Protein AF-G5EF57-F1 (afdb_monomer)

Foldseek 3Di:
DDPDPPPLQPPCLVVLVVDDPVCSVLSVLLSVLLVVLVVVLVVLVVLLVVLPDPLCPHPLSVQLVVLCVVLVVDDPCVVVSNLSSVLSVLLNVLSVQLSVLSVPFVNVLSVCCCVPLSVLLSVLSVQLVVLVVQLVVQVPDPDHPVVSNVVSVVSNVVSVVVNNVSSVVSSVVSVVSVVRNVVSNVVSVVSSVVSNVVSD

Organism: Caenorhabditis elegans (NCBI:txid6239)

Solvent-accessible surface area (backbone atoms only — not comparable to full-atom values): 10513 Å² total; per-residue (Å²): 133,82,83,72,72,93,68,64,76,57,51,54,67,81,49,43,88,75,53,58,77,92,50,36,66,52,51,51,55,37,41,54,49,53,54,51,50,51,53,48,44,53,50,52,50,52,49,41,56,67,65,63,40,57,54,87,67,27,70,37,30,38,47,16,54,50,24,41,52,50,20,75,73,35,88,90,50,19,68,62,25,39,51,51,13,54,47,23,44,54,48,38,50,32,51,51,52,37,36,48,47,42,54,65,52,46,46,44,50,43,49,49,42,50,71,48,51,52,47,50,46,38,53,41,49,52,51,36,53,52,31,52,52,50,28,53,58,41,62,68,39,98,75,52,54,61,71,60,32,53,54,30,46,53,49,32,56,52,38,47,54,54,35,51,54,45,37,53,50,45,44,52,53,47,54,54,48,54,54,51,42,52,51,54,52,48,56,37,51,51,52,34,50,53,54,58,62,72,66,117

Structure (mmCIF, N/CA/C/O backbone):
data_AF-G5EF57-F1
#
_entry.id   AF-G5EF57-F1
#
loop_
_atom_site.group_PDB
_atom_site.id
_atom_site.type_symbol
_atom_site.label_atom_id
_atom_site.label_alt_id
_atom_site.label_comp_id
_atom_site.label_asym_id
_atom_site.label_entity_id
_atom_site.label_seq_id
_atom_site.pdbx_PDB_ins_code
_atom_site.Cartn_x
_atom_site.Cartn_y
_atom_site.Cartn_z
_atom_site.occupancy
_atom_site.B_iso_or_equiv
_atom_site.auth_seq_id
_atom_site.auth_comp_id
_atom_site.auth_asym_id
_atom_site.auth_atom_id
_atom_site.pdbx_PDB_model_num
ATOM 1 N N . MET A 1 1 ? -21.205 -8.233 -15.144 1.00 35.84 1 MET A N 1
ATOM 2 C CA . MET A 1 1 ? -20.378 -7.370 -14.273 1.00 35.84 1 MET A CA 1
ATOM 3 C C . MET A 1 1 ? -21.317 -6.519 -13.433 1.00 35.84 1 MET A C 1
ATOM 5 O O . MET A 1 1 ? -21.979 -5.644 -13.978 1.00 35.84 1 MET A O 1
ATOM 9 N N . GLY A 1 2 ? -21.491 -6.860 -12.153 1.00 33.91 2 GLY A N 1
ATOM 10 C CA . GLY A 1 2 ? -22.372 -6.109 -11.258 1.00 33.91 2 GLY A CA 1
ATOM 11 C C . GLY A 1 2 ? -21.814 -4.707 -11.032 1.00 33.91 2 GLY A C 1
ATOM 12 O O . GLY A 1 2 ? -20.642 -4.565 -10.697 1.00 33.91 2 GLY A O 1
ATOM 13 N N . LYS A 1 3 ? -22.638 -3.678 -11.251 1.00 33.31 3 LYS A N 1
ATOM 14 C CA . LYS A 1 3 ? -22.309 -2.292 -10.907 1.00 33.31 3 LYS A CA 1
ATOM 15 C C . LYS A 1 3 ? -22.179 -2.204 -9.384 1.00 33.31 3 LYS A C 1
ATOM 17 O O . LYS A 1 3 ? -23.187 -2.103 -8.690 1.00 33.31 3 LYS A O 1
ATOM 22 N N . SER A 1 4 ? -20.960 -2.272 -8.860 1.00 37.59 4 SER A N 1
ATOM 23 C CA . SER A 1 4 ? -20.666 -1.852 -7.493 1.00 37.59 4 SER A CA 1
ATOM 24 C C . SER A 1 4 ? -21.081 -0.385 -7.366 1.00 37.59 4 SER A C 1
ATOM 26 O O . SER A 1 4 ? -20.606 0.469 -8.116 1.00 37.59 4 SER A O 1
ATOM 28 N N . LYS A 1 5 ? -22.028 -0.094 -6.464 1.00 35.50 5 LYS A N 1
ATOM 29 C CA . LYS A 1 5 ? -22.398 1.282 -6.120 1.00 35.50 5 LYS A CA 1
ATOM 30 C C . LYS A 1 5 ? -21.142 1.958 -5.576 1.00 35.50 5 LYS A C 1
ATOM 32 O O . LYS A 1 5 ? -20.665 1.606 -4.501 1.00 35.50 5 LYS A O 1
ATOM 37 N N . SER A 1 6 ? -20.595 2.894 -6.341 1.00 40.53 6 SER A N 1
ATOM 38 C CA . SER A 1 6 ? -19.327 3.586 -6.100 1.00 40.53 6 SER A CA 1
ATOM 39 C C . SER A 1 6 ? -19.383 4.582 -4.927 1.00 40.53 6 SER A C 1
ATOM 41 O O . SER A 1 6 ? -18.925 5.711 -5.062 1.00 40.53 6 SER A O 1
ATOM 43 N N . GLY A 1 7 ? -19.987 4.207 -3.795 1.00 43.44 7 GLY A N 1
ATOM 44 C CA . GLY A 1 7 ? -20.160 5.112 -2.656 1.00 43.44 7 GLY A CA 1
ATOM 45 C C . GLY A 1 7 ? -20.448 4.473 -1.295 1.00 43.44 7 GLY A C 1
ATOM 46 O O . GLY A 1 7 ? -20.739 5.217 -0.366 1.00 43.44 7 GLY A O 1
ATOM 47 N N . GLU A 1 8 ? -20.408 3.141 -1.153 1.00 50.59 8 GLU A N 1
ATOM 48 C CA . GLU A 1 8 ? -20.508 2.500 0.176 1.00 50.59 8 GLU A CA 1
ATOM 49 C C . GLU A 1 8 ? -19.140 2.216 0.815 1.00 50.59 8 GLU A C 1
ATOM 51 O O . GLU A 1 8 ? -19.007 2.374 2.027 1.00 50.59 8 GLU A O 1
ATOM 56 N N . GLY A 1 9 ? -18.122 1.859 0.024 1.00 63.31 9 GLY A N 1
ATOM 57 C CA . GLY A 1 9 ? -16.751 1.716 0.528 1.00 63.31 9 GLY A CA 1
ATOM 58 C C . GLY A 1 9 ? -16.214 3.082 0.930 1.00 63.31 9 GLY A C 1
ATOM 59 O O . GLY A 1 9 ? -16.335 4.006 0.131 1.00 63.31 9 GLY A O 1
ATOM 60 N N . ASN A 1 10 ? -15.670 3.196 2.142 1.00 82.62 10 ASN A N 1
ATOM 61 C CA . ASN A 1 10 ? -15.175 4.401 2.812 1.00 82.62 10 ASN A CA 1
ATOM 62 C C . ASN A 1 10 ? -16.168 5.301 3.568 1.00 82.62 10 ASN A C 1
ATOM 64 O O . ASN A 1 10 ? -15.746 6.314 4.127 1.00 82.62 10 ASN A O 1
ATOM 68 N N . LYS A 1 11 ? -17.465 4.962 3.663 1.00 87.94 11 LYS A N 1
ATOM 69 C CA . LYS A 1 11 ? -18.428 5.826 4.382 1.00 87.94 11 LYS A CA 1
ATOM 70 C C . LYS A 1 11 ? -18.021 6.085 5.842 1.00 87.94 11 LYS A C 1
ATOM 72 O O . LYS A 1 11 ? -18.201 7.193 6.342 1.00 87.94 11 LYS A O 1
ATOM 77 N N . TRP A 1 12 ? -17.431 5.084 6.493 1.00 91.12 12 TRP A N 1
ATOM 78 C CA . TRP A 1 12 ? -16.952 5.180 7.872 1.00 91.12 12 TRP A CA 1
ATOM 79 C C . TRP A 1 12 ? -15.889 6.273 8.069 1.00 91.12 12 TRP A C 1
ATOM 81 O O . TRP A 1 12 ? -15.832 6.836 9.154 1.00 91.12 12 TRP A O 1
ATOM 91 N N . LEU A 1 13 ? -15.124 6.645 7.031 1.00 90.25 13 LEU A N 1
ATOM 92 C CA . LEU A 1 13 ? -14.149 7.740 7.109 1.00 90.25 13 LEU A CA 1
ATOM 93 C C . LEU A 1 13 ? -14.815 9.078 7.428 1.00 90.25 13 LEU A C 1
ATOM 95 O O . LEU A 1 13 ? -14.276 9.876 8.191 1.00 90.25 13 LEU A O 1
ATOM 99 N N . LYS A 1 14 ? -15.988 9.336 6.839 1.00 88.56 14 LYS A N 1
ATOM 100 C CA . LYS A 1 14 ? -16.752 10.577 7.058 1.00 88.56 14 LYS A CA 1
ATOM 101 C C . LYS A 1 14 ? -17.457 10.581 8.403 1.00 88.56 14 LYS A C 1
ATOM 103 O O . LYS A 1 14 ? -17.633 11.631 9.008 1.00 88.56 14 LYS A O 1
ATOM 108 N N . ASP A 1 15 ? -17.823 9.391 8.851 1.00 87.69 15 ASP A N 1
ATOM 109 C CA . ASP A 1 15 ? -18.604 9.170 10.053 1.00 87.69 15 ASP A CA 1
ATOM 110 C C . ASP A 1 15 ? -17.713 8.838 11.266 1.00 87.69 15 ASP A C 1
ATOM 112 O O . ASP A 1 15 ? -18.217 8.419 12.305 1.00 87.69 15 ASP A O 1
ATOM 116 N N . ARG A 1 16 ? -16.387 8.990 11.141 1.00 84.06 16 ARG A N 1
ATOM 117 C CA . ARG A 1 16 ? -15.424 8.488 12.130 1.00 84.06 16 ARG A CA 1
ATOM 118 C C . ARG A 1 16 ? -15.609 9.080 13.524 1.00 84.06 16 ARG A C 1
ATOM 120 O O . ARG A 1 16 ? -15.472 8.363 14.502 1.00 84.06 16 ARG A O 1
ATOM 127 N N . GLY A 1 17 ? -16.027 10.344 13.610 1.00 83.62 17 GLY A N 1
ATOM 128 C CA . GLY A 1 17 ? -16.327 11.010 14.881 1.00 83.62 17 GLY A CA 1
ATOM 129 C C . GLY A 1 17 ? -17.548 10.454 15.627 1.00 83.62 17 GLY A C 1
ATOM 130 O O . GLY A 1 17 ? -17.822 10.902 16.734 1.00 83.62 17 GLY A O 1
ATOM 131 N N . GLU A 1 18 ? -18.295 9.512 15.041 1.00 88.12 18 GLU A N 1
ATOM 132 C CA . GLU A 1 18 ? -19.391 8.802 15.713 1.00 88.12 18 GLU A CA 1
ATOM 133 C C . GLU A 1 18 ? -18.926 7.528 16.445 1.00 88.12 18 GLU A C 1
ATOM 135 O O . GLU A 1 18 ? -19.719 6.935 17.178 1.00 88.12 18 GLU A O 1
ATOM 140 N N . PHE A 1 19 ? -17.680 7.080 16.246 1.00 90.44 19 PHE A N 1
ATOM 141 C CA . PHE A 1 19 ? -17.147 5.918 16.958 1.00 90.44 19 PHE A CA 1
ATOM 142 C C . PHE A 1 19 ? -16.728 6.268 18.396 1.00 90.44 19 PHE A C 1
ATOM 144 O O . PHE A 1 19 ? -16.549 7.429 18.757 1.00 90.44 19 PHE A O 1
ATOM 151 N N . GLU A 1 20 ? -16.596 5.241 19.236 1.00 85.75 20 GLU A N 1
ATOM 152 C CA . GLU A 1 20 ? -16.182 5.396 20.635 1.00 85.75 20 GLU A CA 1
ATOM 153 C C . GLU A 1 20 ? -14.708 5.805 20.741 1.00 85.75 20 GLU A C 1
ATOM 155 O O . GLU A 1 20 ? -13.883 5.356 19.947 1.00 85.75 20 GLU A O 1
ATOM 160 N N . GLU A 1 21 ? -14.365 6.608 21.755 1.00 87.88 21 GLU A N 1
ATOM 161 C CA . GLU A 1 21 ? -13.019 7.175 21.958 1.00 87.88 21 GLU A CA 1
ATOM 162 C C . GLU A 1 21 ? -11.896 6.129 21.884 1.00 87.88 21 GLU A C 1
ATOM 164 O O . GLU A 1 21 ? -10.836 6.391 21.323 1.00 87.88 21 GLU A O 1
ATOM 169 N N . GLU A 1 22 ? -12.162 4.913 22.363 1.00 88.69 22 GLU A N 1
ATOM 170 C CA . GLU A 1 22 ? -11.201 3.811 22.394 1.00 88.69 22 GLU A CA 1
ATOM 171 C C . GLU A 1 22 ? -10.702 3.366 21.005 1.00 88.69 22 GLU A C 1
ATOM 173 O O . GLU A 1 22 ? -9.585 2.863 20.887 1.00 88.69 22 GLU A O 1
ATOM 178 N N . ILE A 1 23 ? -11.503 3.542 19.947 1.00 93.56 23 ILE A N 1
ATOM 179 C CA . ILE A 1 23 ? -11.128 3.155 18.576 1.00 93.56 23 ILE A CA 1
ATOM 180 C C . ILE A 1 23 ? -10.780 4.358 17.690 1.00 93.56 23 ILE A C 1
ATOM 182 O O . ILE A 1 23 ? -10.198 4.173 16.620 1.00 93.56 23 ILE A O 1
ATOM 186 N N . LEU A 1 24 ? -11.098 5.587 18.124 1.00 92.12 24 LEU A N 1
ATOM 187 C CA . LEU A 1 24 ? -10.944 6.797 17.308 1.00 92.12 24 LEU A CA 1
ATOM 188 C C . LEU A 1 24 ? -9.514 6.984 16.804 1.00 92.12 24 LEU A C 1
ATOM 190 O O . LEU A 1 24 ? -9.329 7.163 15.606 1.00 92.12 24 LEU A O 1
ATOM 194 N N . THR A 1 25 ? -8.508 6.851 17.670 1.00 91.62 25 THR A N 1
ATOM 195 C CA . THR A 1 25 ? -7.103 7.027 17.270 1.00 91.62 25 THR A CA 1
ATOM 196 C C . THR A 1 25 ? -6.688 6.036 16.178 1.00 91.62 25 THR A C 1
ATOM 198 O O . THR A 1 25 ? -6.085 6.427 15.183 1.00 91.62 25 THR A O 1
ATOM 201 N N . MET A 1 26 ? -7.062 4.757 16.310 1.00 94.62 26 MET A N 1
ATOM 202 C CA . MET A 1 26 ? -6.740 3.738 15.299 1.00 94.62 26 MET A CA 1
ATOM 203 C C . MET A 1 26 ? -7.481 3.991 13.983 1.00 94.62 26 MET A C 1
ATOM 205 O O . MET A 1 26 ? -6.934 3.742 12.908 1.00 94.62 26 MET A O 1
ATOM 209 N N . ALA A 1 27 ? -8.726 4.467 14.074 1.00 95.00 27 ALA A N 1
ATOM 210 C CA . ALA A 1 27 ? -9.557 4.807 12.928 1.00 95.00 27 ALA A CA 1
ATOM 211 C C . ALA A 1 27 ? -9.046 6.061 12.199 1.00 95.00 27 ALA A C 1
ATOM 213 O O . ALA A 1 27 ? -9.117 6.109 10.972 1.00 95.00 27 ALA A O 1
ATOM 214 N N . ASP A 1 28 ? -8.507 7.044 12.922 1.00 93.44 28 ASP A N 1
ATOM 215 C CA . ASP A 1 28 ? -7.881 8.235 12.346 1.00 93.44 28 ASP A CA 1
ATOM 216 C C . ASP A 1 28 ? -6.590 7.874 11.595 1.00 93.44 28 ASP A C 1
ATOM 218 O O . ASP A 1 28 ? -6.444 8.249 10.428 1.00 93.44 28 ASP A O 1
ATOM 222 N N . ASP A 1 29 ? -5.708 7.066 12.197 1.00 94.69 29 ASP A N 1
ATOM 223 C CA . ASP A 1 29 ? -4.499 6.552 11.532 1.00 94.69 29 ASP A CA 1
ATOM 224 C C . ASP A 1 29 ? -4.850 5.751 10.266 1.00 94.69 29 ASP A C 1
ATOM 226 O O . ASP A 1 29 ? -4.285 5.970 9.186 1.00 94.69 29 ASP A O 1
ATOM 230 N N . ALA A 1 30 ? -5.847 4.868 10.369 1.00 95.75 30 ALA A N 1
ATOM 231 C CA . ALA A 1 30 ? -6.344 4.105 9.232 1.00 95.75 30 ALA A CA 1
ATOM 232 C C . ALA A 1 30 ? -6.943 5.020 8.160 1.00 95.75 30 ALA A C 1
ATOM 234 O O . ALA A 1 30 ? -6.765 4.770 6.969 1.00 95.75 30 ALA A O 1
ATOM 235 N N . GLY A 1 31 ? -7.616 6.101 8.556 1.00 94.44 31 GLY A N 1
ATOM 236 C CA . GLY A 1 31 ? -8.157 7.088 7.632 1.00 94.44 31 GLY A CA 1
ATOM 237 C C . GLY A 1 31 ? -7.072 7.752 6.791 1.00 94.44 31 GLY A C 1
ATOM 238 O O . GLY A 1 31 ? -7.203 7.815 5.567 1.00 94.44 31 GLY A O 1
ATOM 239 N N . ILE A 1 32 ? -5.959 8.142 7.419 1.00 93.38 32 ILE A N 1
ATOM 240 C CA . ILE A 1 32 ? -4.794 8.705 6.724 1.00 93.38 32 ILE A CA 1
ATOM 241 C C . ILE A 1 32 ? -4.250 7.702 5.699 1.00 93.38 32 ILE A C 1
ATOM 243 O O . ILE A 1 32 ? -4.047 8.058 4.536 1.00 93.38 32 ILE A O 1
ATOM 247 N N . LEU A 1 33 ? -4.029 6.447 6.095 1.00 95.31 33 LEU A N 1
ATOM 248 C CA . LEU A 1 33 ? -3.508 5.411 5.194 1.00 95.31 33 LEU A CA 1
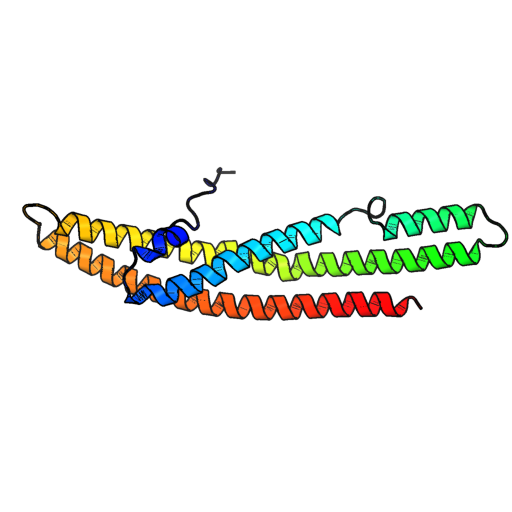ATOM 249 C C . LEU A 1 33 ? -4.476 5.099 4.044 1.00 95.31 33 LEU A C 1
ATOM 251 O O . LEU A 1 33 ? -4.053 4.938 2.894 1.00 95.31 33 LEU A O 1
ATOM 255 N N .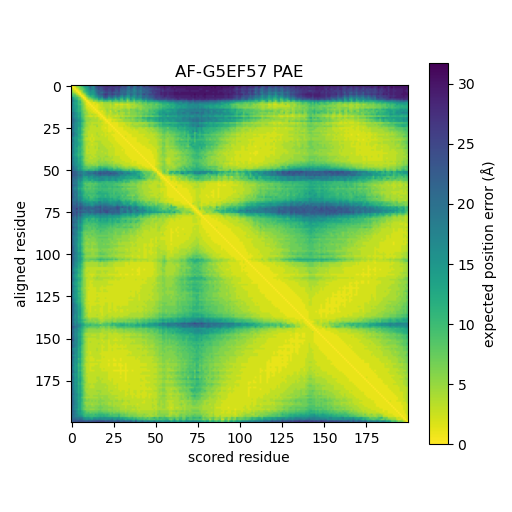 TYR A 1 34 ? -5.776 5.043 4.329 1.00 95.06 34 TYR A N 1
ATOM 256 C CA . TYR A 1 34 ? -6.815 4.769 3.343 1.00 95.06 34 TYR A CA 1
ATOM 257 C C . TYR A 1 34 ? -6.861 5.869 2.276 1.00 95.06 34 TYR A C 1
ATOM 259 O O . TYR A 1 34 ? -6.774 5.575 1.085 1.00 95.06 34 TYR A O 1
ATOM 267 N N . GLU A 1 35 ? -6.956 7.138 2.677 1.00 92.50 35 GLU A N 1
ATOM 268 C CA . GLU A 1 35 ? -7.032 8.264 1.737 1.00 92.50 35 GLU A CA 1
ATOM 269 C C . GLU A 1 35 ? -5.748 8.384 0.901 1.00 92.50 35 GLU A C 1
ATOM 271 O O . GLU A 1 35 ? -5.810 8.412 -0.332 1.00 92.50 35 GLU A O 1
ATOM 276 N N . ASN A 1 36 ? -4.576 8.336 1.546 1.00 92.12 36 ASN A N 1
ATOM 277 C CA . ASN A 1 36 ? -3.294 8.481 0.851 1.00 92.12 36 ASN A CA 1
ATOM 278 C C . ASN A 1 36 ? -2.997 7.321 -0.109 1.00 92.12 36 ASN A C 1
ATOM 280 O O . ASN A 1 36 ? -2.480 7.551 -1.203 1.00 92.12 36 ASN A O 1
ATOM 284 N N . SER A 1 37 ? -3.328 6.076 0.251 1.00 93.88 37 SER A N 1
ATOM 285 C CA . SER A 1 37 ? -3.111 4.928 -0.645 1.00 93.88 37 SER A CA 1
ATOM 286 C C . SER A 1 37 ? -3.999 4.991 -1.895 1.00 93.88 37 SER A C 1
ATOM 288 O O . SER A 1 37 ? -3.544 4.648 -2.991 1.00 93.88 37 SER A O 1
ATOM 290 N N . LEU A 1 38 ? -5.234 5.492 -1.780 1.00 92.44 38 LEU A N 1
ATOM 291 C CA . LEU A 1 38 ? -6.124 5.684 -2.928 1.00 92.44 38 LEU A CA 1
ATOM 292 C C . LEU A 1 38 ? -5.690 6.839 -3.833 1.00 92.44 38 LEU A C 1
ATOM 294 O O . LEU A 1 38 ? -5.714 6.696 -5.063 1.00 92.44 38 LEU A O 1
ATOM 298 N N . ASP A 1 39 ? -5.263 7.955 -3.250 1.00 92.88 39 ASP A N 1
ATOM 299 C CA . ASP A 1 39 ? -4.733 9.086 -4.011 1.00 92.88 39 ASP A CA 1
ATOM 300 C C . ASP A 1 39 ? -3.427 8.718 -4.719 1.00 92.88 39 ASP A C 1
ATOM 302 O O . ASP A 1 39 ? -3.237 9.054 -5.896 1.00 92.88 39 ASP A O 1
ATOM 306 N N . LEU A 1 40 ? -2.564 7.938 -4.062 1.00 94.00 40 LEU A N 1
ATOM 307 C CA . LEU A 1 40 ? -1.352 7.397 -4.667 1.00 94.00 40 LEU A CA 1
ATOM 308 C C . LEU A 1 40 ? -1.681 6.438 -5.817 1.00 94.00 40 LEU A C 1
ATOM 310 O O . LEU A 1 40 ? -1.118 6.573 -6.902 1.00 94.00 40 LEU A O 1
ATOM 314 N N . LEU A 1 41 ? -2.648 5.530 -5.643 1.00 94.81 41 LEU A N 1
ATOM 315 C CA . LEU A 1 41 ? -3.123 4.641 -6.709 1.00 94.81 41 LEU A CA 1
ATOM 316 C C . LEU A 1 41 ? -3.620 5.424 -7.930 1.00 94.81 41 LEU A C 1
ATOM 318 O O . LEU A 1 41 ? -3.271 5.093 -9.066 1.00 94.81 41 LEU A O 1
ATOM 322 N N . LYS A 1 42 ? -4.427 6.468 -7.717 1.00 94.31 42 LYS A N 1
ATOM 323 C CA . LYS A 1 42 ? -4.922 7.333 -8.796 1.00 94.31 42 LYS A CA 1
ATOM 324 C C . LYS A 1 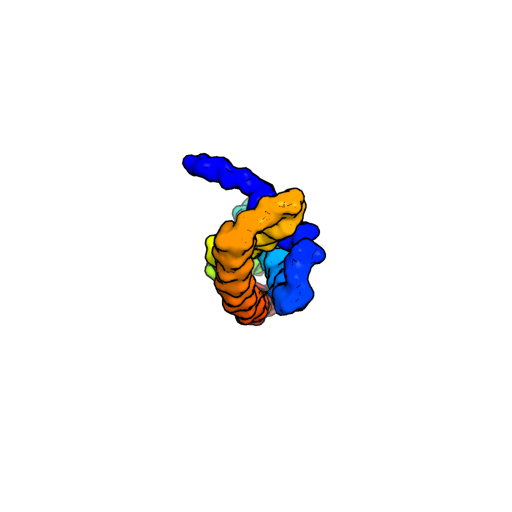42 ? -3.772 8.056 -9.499 1.00 94.31 42 LYS A C 1
ATOM 326 O O . LYS A 1 42 ? -3.727 8.079 -10.730 1.00 94.31 42 LYS A O 1
ATOM 331 N N . SER A 1 43 ? -2.834 8.600 -8.729 1.00 93.25 43 SER A N 1
ATOM 332 C CA . SER A 1 43 ? -1.667 9.320 -9.247 1.00 93.25 43 SER A CA 1
ATOM 333 C C . SER A 1 43 ? -0.762 8.411 -10.080 1.00 93.25 43 SER A C 1
ATOM 335 O O . SER A 1 43 ? -0.412 8.765 -11.204 1.00 93.25 43 SER A O 1
ATOM 337 N N . MET A 1 44 ? -0.462 7.205 -9.592 1.00 92.62 44 MET A N 1
ATOM 338 C CA . MET A 1 44 ? 0.363 6.225 -10.305 1.00 92.62 44 MET A CA 1
ATOM 339 C C . MET A 1 44 ? -0.312 5.714 -11.584 1.00 92.62 44 MET A C 1
ATOM 341 O O . MET A 1 44 ? 0.355 5.566 -12.606 1.00 92.62 44 MET A O 1
ATOM 345 N N . LYS A 1 45 ? -1.640 5.518 -11.581 1.00 92.12 45 LYS A N 1
ATOM 346 C CA . L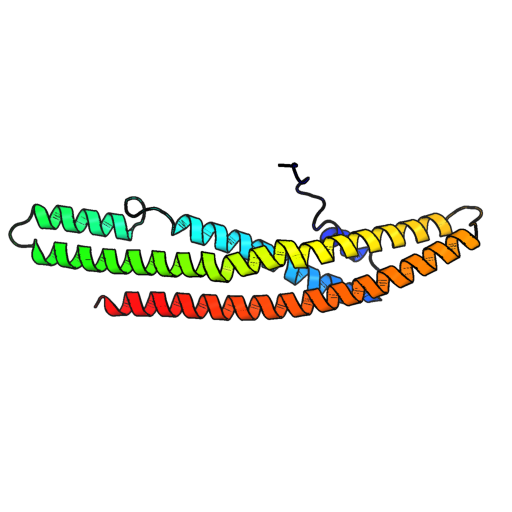YS A 1 45 ? -2.392 5.161 -12.799 1.00 92.12 45 LYS A CA 1
ATOM 347 C C . LYS A 1 45 ? -2.311 6.252 -13.862 1.00 92.12 45 LYS A C 1
ATOM 349 O O . LYS A 1 45 ? -2.080 5.948 -15.029 1.00 92.12 45 LYS A O 1
ATOM 354 N N . ASN A 1 46 ? -2.484 7.511 -13.459 1.00 90.31 46 ASN A N 1
ATOM 355 C CA . ASN A 1 46 ? -2.378 8.647 -14.371 1.00 90.31 46 ASN A CA 1
ATOM 356 C C . ASN A 1 46 ? -0.956 8.777 -14.930 1.00 90.31 46 ASN A C 1
ATOM 358 O O . ASN A 1 46 ? -0.790 8.959 -16.133 1.00 90.31 46 ASN A O 1
ATOM 362 N N . PHE A 1 47 ? 0.063 8.629 -14.076 1.00 87.81 47 PHE A N 1
ATOM 363 C CA . PHE A 1 47 ? 1.462 8.653 -14.496 1.00 87.81 47 PHE A CA 1
ATOM 364 C C . PHE A 1 47 ? 1.761 7.562 -15.533 1.00 87.81 47 PHE A C 1
ATOM 366 O O . PHE A 1 47 ? 2.193 7.870 -16.643 1.00 87.81 47 PHE A O 1
ATOM 373 N N . ALA A 1 48 ? 1.457 6.300 -15.217 1.00 88.00 48 ALA A N 1
ATOM 374 C CA . ALA A 1 48 ? 1.704 5.175 -16.117 1.00 88.00 48 ALA A CA 1
ATOM 375 C C . ALA A 1 48 ? 0.923 5.294 -17.441 1.00 88.00 48 ALA A C 1
ATOM 377 O O . ALA A 1 48 ? 1.426 4.901 -18.497 1.00 88.00 48 ALA A O 1
ATOM 378 N N . GLY A 1 49 ? -0.286 5.867 -17.401 1.00 86.56 49 GLY A N 1
ATOM 379 C CA . GLY A 1 49 ? -1.086 6.167 -18.588 1.00 86.56 49 GLY A CA 1
ATOM 380 C C . GLY A 1 49 ? -0.452 7.227 -19.492 1.00 86.56 49 GLY A C 1
ATOM 381 O O . GLY A 1 49 ? -0.420 7.040 -20.705 1.00 86.56 49 GLY A O 1
ATOM 382 N N . ASN A 1 50 ? 0.103 8.292 -18.907 1.00 81.69 50 ASN A N 1
ATOM 383 C CA . ASN A 1 50 ? 0.748 9.379 -19.650 1.00 81.69 50 ASN A CA 1
ATOM 384 C C . ASN A 1 50 ? 2.095 8.966 -20.262 1.00 81.69 50 ASN A C 1
ATOM 386 O O . ASN A 1 50 ? 2.415 9.394 -21.366 1.00 81.69 50 ASN A O 1
ATOM 390 N N . VAL A 1 51 ? 2.874 8.117 -19.580 1.00 81.06 51 VAL A N 1
ATOM 391 C CA . VAL A 1 51 ? 4.106 7.544 -20.157 1.00 81.06 51 VAL A CA 1
ATOM 392 C C . VAL A 1 51 ? 3.772 6.512 -21.239 1.00 81.06 51 VAL A C 1
ATOM 394 O O . VAL A 1 51 ? 4.487 6.378 -22.223 1.00 81.06 51 VAL A O 1
ATOM 397 N N . GLY A 1 52 ? 2.651 5.797 -21.093 1.00 66.69 52 GLY A N 1
ATOM 398 C CA . GLY A 1 52 ? 2.243 4.682 -21.950 1.00 66.69 52 GLY A CA 1
ATOM 399 C C . GLY A 1 52 ? 1.752 5.026 -23.348 1.00 66.69 52 GLY A C 1
ATOM 400 O O . GLY A 1 52 ? 1.145 4.178 -24.006 1.00 66.69 52 GLY A O 1
ATOM 401 N N . GLU A 1 53 ? 2.008 6.238 -23.808 1.00 71.06 53 GLU A N 1
ATOM 402 C CA . GLU A 1 53 ? 1.818 6.598 -25.195 1.00 71.06 53 GLU A CA 1
ATOM 403 C C . GLU A 1 53 ? 2.771 5.775 -26.075 1.00 71.06 53 GLU A C 1
ATOM 405 O O . GLU A 1 53 ? 3.980 5.774 -25.868 1.00 71.06 53 GLU A O 1
ATOM 410 N N . GLY A 1 54 ? 2.235 5.049 -27.065 1.00 74.88 54 GLY A N 1
ATOM 411 C CA . GLY A 1 54 ? 3.076 4.312 -28.017 1.00 74.88 54 GLY A CA 1
ATOM 412 C C . GLY A 1 54 ? 4.099 5.232 -28.696 1.00 74.88 54 GLY A C 1
ATOM 413 O O . GLY A 1 54 ? 3.900 6.446 -28.738 1.00 74.88 54 GLY A O 1
ATOM 414 N N . GLU A 1 55 ? 5.159 4.665 -29.275 1.00 78.56 55 GLU A N 1
ATOM 415 C CA . GLU A 1 55 ? 6.327 5.396 -29.813 1.00 78.56 55 GLU A CA 1
ATOM 416 C C . GLU A 1 55 ? 5.961 6.663 -30.615 1.00 78.56 55 GLU A C 1
ATOM 418 O O . GLU A 1 55 ? 6.538 7.730 -30.426 1.00 78.56 55 GLU A O 1
ATOM 423 N N . LYS A 1 56 ? 4.924 6.589 -31.459 1.00 80.19 56 LYS A N 1
ATOM 424 C CA . LYS A 1 56 ? 4.448 7.707 -32.298 1.00 80.19 56 LYS A CA 1
ATOM 425 C C . LYS A 1 56 ? 3.871 8.899 -31.530 1.00 80.19 56 LYS A C 1
ATOM 427 O O . LYS A 1 56 ? 3.665 9.961 -32.114 1.00 80.19 56 LYS A O 1
ATOM 432 N N . LYS A 1 57 ? 3.519 8.719 -30.263 1.00 85.62 57 LYS A N 1
ATOM 433 C CA . LYS A 1 57 ? 2.895 9.725 -29.402 1.00 85.62 57 LYS A CA 1
ATOM 434 C C . LYS A 1 57 ? 3.871 10.230 -28.335 1.00 85.62 57 LYS A C 1
ATOM 436 O O . LYS A 1 57 ? 3.920 11.447 -28.135 1.00 85.62 57 LYS A O 1
ATOM 441 N N . HIS A 1 58 ? 4.719 9.344 -27.805 1.00 88.38 58 HIS A N 1
ATOM 442 C CA . HIS A 1 58 ? 5.741 9.682 -26.817 1.00 88.38 58 HIS A CA 1
ATOM 443 C C . HIS A 1 58 ? 6.74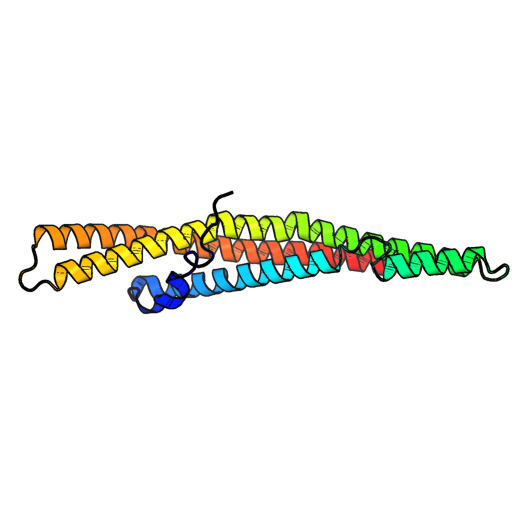7 10.724 -27.348 1.00 88.38 58 HIS A C 1
ATOM 445 O O . HIS A 1 58 ? 7.220 10.578 -28.479 1.00 88.38 58 HIS A O 1
ATOM 451 N N . PRO A 1 59 ? 7.138 11.750 -26.563 1.00 90.50 59 PRO A N 1
ATOM 452 C CA . PRO A 1 59 ? 8.081 12.781 -27.007 1.00 90.50 59 PRO A CA 1
ATOM 453 C C . PRO A 1 59 ? 9.400 12.224 -27.555 1.00 90.50 59 PRO A C 1
ATOM 455 O O . PRO A 1 59 ? 9.806 12.596 -28.654 1.00 90.50 59 PRO A O 1
ATOM 458 N N . TYR A 1 60 ? 10.030 11.284 -26.841 1.00 91.12 60 TYR A N 1
ATOM 459 C CA . TYR A 1 60 ? 11.266 10.646 -27.307 1.00 91.12 60 TYR A CA 1
ATOM 460 C C . TYR A 1 60 ? 11.059 9.774 -28.549 1.00 91.12 60 TYR A C 1
ATOM 462 O O . TYR A 1 60 ? 11.838 9.884 -29.486 1.00 91.12 60 TYR A O 1
ATOM 470 N N . GLY A 1 61 ? 9.968 9.006 -28.644 1.00 91.12 61 GLY A N 1
ATOM 471 C CA . GLY A 1 61 ? 9.683 8.230 -29.855 1.00 91.12 61 GLY A CA 1
ATOM 472 C C . GLY A 1 61 ? 9.404 9.119 -31.078 1.00 91.12 61 GLY A C 1
ATOM 473 O O . GLY A 1 61 ? 9.875 8.842 -32.181 1.00 91.12 61 GLY A O 1
ATOM 474 N N . LYS A 1 62 ? 8.723 10.260 -30.901 1.00 92.88 62 LYS A N 1
ATOM 475 C CA . LYS A 1 62 ? 8.576 11.283 -31.953 1.00 92.88 62 LYS A CA 1
ATOM 476 C C . LYS A 1 62 ? 9.921 11.872 -32.368 1.00 92.88 62 LYS A C 1
ATOM 478 O O . LYS A 1 62 ? 10.169 12.020 -33.563 1.00 92.88 62 LYS A O 1
ATOM 483 N N . ALA A 1 63 ? 10.774 12.203 -31.400 1.00 93.19 63 ALA A N 1
ATOM 484 C CA . ALA A 1 63 ? 12.095 12.762 -31.656 1.00 93.19 63 ALA A CA 1
ATOM 485 C C . ALA A 1 63 ? 13.006 11.759 -32.382 1.00 93.19 63 ALA A C 1
ATOM 487 O O . ALA A 1 63 ? 13.646 12.137 -33.359 1.00 93.19 63 ALA A O 1
ATOM 488 N N . ALA A 1 64 ? 12.983 10.481 -31.991 1.00 92.94 64 ALA A N 1
ATOM 489 C CA . ALA A 1 64 ? 13.699 9.406 -32.673 1.00 92.94 64 ALA A CA 1
ATOM 490 C C . ALA A 1 64 ? 13.261 9.281 -34.138 1.00 92.94 64 ALA A C 1
ATOM 492 O O . ALA A 1 64 ? 14.085 9.303 -35.053 1.00 92.94 64 ALA A O 1
ATOM 493 N N . ASN A 1 65 ? 11.948 9.241 -34.379 1.00 91.88 65 ASN A N 1
ATOM 494 C CA . ASN A 1 65 ? 11.390 9.176 -35.728 1.00 91.88 65 ASN A CA 1
ATOM 495 C C . ASN A 1 65 ? 11.752 10.405 -36.578 1.00 91.88 65 ASN A C 1
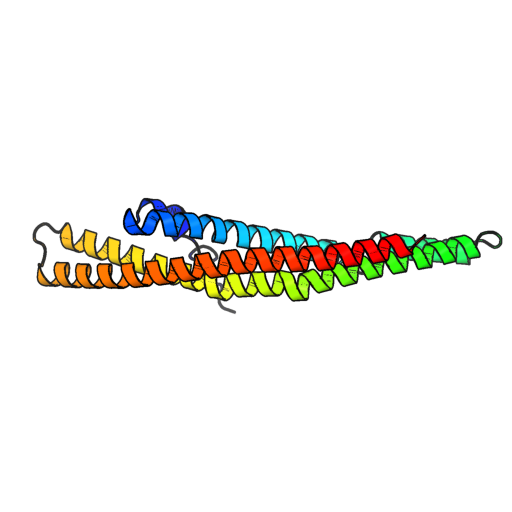ATOM 497 O O . ASN A 1 65 ? 12.118 10.256 -37.745 1.00 91.88 65 ASN A O 1
ATOM 501 N N . ALA A 1 66 ? 11.707 11.607 -35.999 1.00 93.44 66 ALA A N 1
ATOM 502 C CA . ALA A 1 66 ? 12.125 12.829 -36.680 1.00 93.44 66 ALA A CA 1
ATOM 503 C C . ALA A 1 66 ? 13.628 12.820 -37.006 1.00 93.44 66 ALA A C 1
ATOM 505 O O . ALA A 1 66 ? 14.016 13.153 -38.124 1.00 93.44 66 ALA A O 1
ATOM 506 N N . ALA A 1 67 ? 14.469 12.391 -36.062 1.00 93.50 67 ALA A N 1
ATOM 507 C CA . ALA A 1 67 ? 15.911 12.304 -36.244 1.00 93.50 67 ALA A CA 1
ATOM 508 C C . ALA A 1 67 ? 16.272 11.331 -37.377 1.00 93.50 67 ALA A C 1
ATOM 510 O O . ALA A 1 67 ? 16.996 11.710 -38.293 1.00 93.50 67 ALA A O 1
ATOM 511 N N . ARG A 1 68 ? 15.674 10.133 -37.417 1.00 90.38 68 ARG A N 1
ATOM 512 C CA . ARG A 1 68 ? 15.860 9.188 -38.536 1.00 90.38 68 ARG A CA 1
ATOM 513 C C . ARG A 1 68 ? 15.377 9.757 -39.872 1.00 90.38 68 ARG A C 1
ATOM 515 O O . ARG A 1 68 ? 16.046 9.586 -40.891 1.00 90.38 68 ARG A O 1
ATOM 522 N N . ALA A 1 69 ? 14.241 10.462 -39.883 1.00 92.00 69 ALA A N 1
ATOM 523 C CA . ALA A 1 69 ? 13.736 11.106 -41.093 1.00 92.00 69 ALA A CA 1
ATOM 524 C C . ALA A 1 69 ? 14.735 12.146 -41.631 1.00 92.00 69 ALA A C 1
ATOM 526 O O . ALA A 1 69 ? 15.074 12.114 -42.815 1.00 92.00 69 ALA A O 1
ATOM 527 N N . TYR A 1 70 ? 15.283 13.007 -40.767 1.00 91.06 70 TYR A N 1
ATOM 528 C CA . TYR A 1 70 ? 16.333 13.953 -41.155 1.00 91.06 70 TYR A CA 1
ATOM 529 C C . TYR A 1 70 ? 17.621 13.248 -41.590 1.00 91.06 70 TYR A C 1
ATOM 531 O O . TYR A 1 70 ? 18.197 13.614 -42.615 1.00 91.06 70 TYR A O 1
ATOM 539 N N . GLY A 1 71 ? 18.027 12.195 -40.879 1.00 90.50 71 GLY A N 1
ATOM 540 C CA . GLY A 1 71 ? 19.196 11.390 -41.218 1.00 90.50 71 GLY A CA 1
ATOM 541 C C . GLY A 1 71 ? 19.103 10.751 -42.606 1.00 90.50 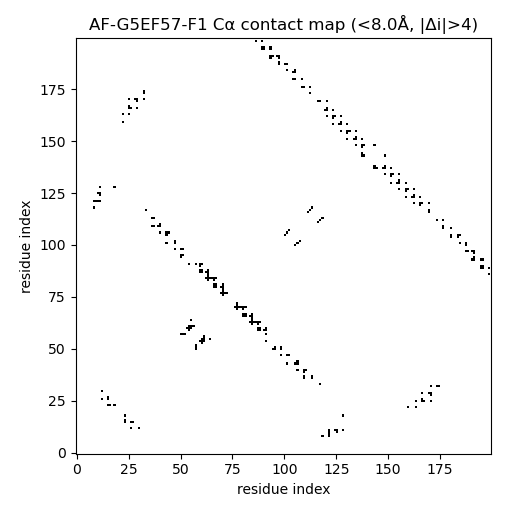71 GLY A C 1
ATOM 542 O O . GLY A 1 71 ? 20.088 10.729 -43.340 1.00 90.50 71 GLY A O 1
ATOM 543 N N . SER A 1 72 ? 17.905 10.322 -43.013 1.00 89.62 72 SER A N 1
ATOM 544 C CA . SER A 1 72 ? 17.656 9.761 -44.348 1.00 89.62 72 SER A CA 1
ATOM 545 C C . SER A 1 72 ? 17.727 10.795 -45.482 1.00 89.62 72 SER A C 1
ATOM 547 O O . SER A 1 72 ? 18.056 10.446 -46.615 1.00 89.62 72 SER A O 1
ATOM 549 N N . GLY A 1 73 ? 17.441 12.070 -45.191 1.00 88.81 73 GLY A N 1
ATOM 550 C CA . GLY A 1 73 ? 17.399 13.147 -46.185 1.00 88.81 73 GLY A CA 1
ATOM 551 C C . GLY A 1 73 ? 18.694 13.955 -46.316 1.00 88.81 73 GLY A C 1
ATOM 552 O O . GLY A 1 73 ? 18.927 14.580 -47.352 1.00 88.81 73 GLY A O 1
ATOM 553 N N . MET A 1 74 ? 19.546 13.970 -45.288 1.00 87.00 74 MET A N 1
ATOM 554 C CA . MET A 1 74 ? 20.727 14.836 -45.232 1.00 87.00 74 MET A CA 1
ATOM 555 C C . MET A 1 74 ? 22.028 14.071 -45.482 1.00 87.00 74 MET A C 1
ATOM 557 O O . MET A 1 74 ? 22.447 13.276 -44.656 1.00 87.00 74 MET A O 1
ATOM 561 N N . LYS A 1 75 ? 22.753 14.379 -46.565 1.00 83.81 75 LYS A N 1
ATOM 562 C CA . LYS A 1 75 ? 24.015 13.682 -46.900 1.00 83.81 75 LYS A CA 1
ATOM 563 C C . LYS A 1 75 ? 25.153 13.931 -45.903 1.00 83.81 75 LYS A C 1
ATOM 565 O O . LYS A 1 75 ? 25.872 13.003 -45.559 1.00 83.81 75 LYS A O 1
ATOM 570 N N . ASN A 1 76 ? 25.315 15.171 -45.438 1.00 86.56 76 ASN A N 1
ATOM 571 C CA . ASN A 1 76 ? 26.474 15.563 -44.621 1.00 86.56 76 ASN A CA 1
ATOM 572 C C . ASN A 1 76 ? 26.266 15.335 -43.116 1.00 86.56 76 ASN A C 1
ATOM 574 O O . ASN A 1 76 ? 27.236 15.203 -42.380 1.00 86.56 76 ASN A O 1
ATOM 578 N N . SER A 1 77 ? 25.012 15.298 -42.660 1.00 89.81 77 SER A N 1
ATOM 579 C CA . SER A 1 77 ? 24.656 15.220 -41.234 1.00 89.81 77 SER A CA 1
ATOM 580 C C . SER A 1 77 ? 23.931 13.924 -40.866 1.00 89.81 77 SER A C 1
ATOM 582 O O . SER A 1 77 ? 23.532 13.770 -39.713 1.00 89.81 77 SER A O 1
ATOM 584 N N . ALA A 1 78 ? 23.775 12.990 -41.817 1.00 89.25 78 ALA A N 1
ATOM 585 C CA . ALA A 1 78 ? 23.092 11.710 -41.613 1.00 89.25 78 ALA A CA 1
ATOM 586 C C . ALA A 1 78 ? 23.552 10.994 -40.341 1.00 89.25 78 ALA A C 1
ATOM 588 O O . ALA A 1 78 ? 22.724 10.585 -39.534 1.00 89.25 78 ALA A O 1
ATOM 589 N N . ALA A 1 79 ? 24.869 10.889 -40.143 1.00 90.88 79 ALA A N 1
ATOM 590 C CA . ALA A 1 79 ? 25.450 10.198 -38.998 1.00 90.88 79 ALA A CA 1
ATOM 591 C C . ALA A 1 79 ? 25.031 10.827 -37.660 1.00 90.88 79 ALA A C 1
ATOM 593 O O . ALA A 1 79 ? 24.606 10.109 -36.760 1.00 90.88 79 ALA A O 1
ATOM 594 N N . SER A 1 80 ? 25.083 12.158 -37.543 1.00 92.12 80 SER A N 1
ATOM 595 C CA . SER A 1 80 ? 24.687 12.869 -36.321 1.00 92.12 80 SER A CA 1
ATOM 596 C C . SER A 1 80 ? 23.199 12.702 -36.022 1.00 92.12 80 SER A C 1
ATOM 598 O O . SER A 1 80 ? 22.832 12.435 -34.884 1.00 92.12 80 SER A O 1
ATOM 600 N N . PHE A 1 81 ? 22.341 12.804 -37.040 1.00 92.94 81 PHE A N 1
ATOM 601 C CA . PHE A 1 81 ? 20.902 12.606 -36.867 1.00 92.94 81 PHE A CA 1
ATOM 602 C C . PHE A 1 81 ? 20.545 11.160 -36.517 1.00 92.94 81 PHE A C 1
ATOM 604 O O . PHE A 1 81 ? 19.719 10.938 -35.636 1.00 92.94 81 PHE A O 1
ATOM 611 N N . ASN A 1 82 ? 21.183 10.178 -37.157 1.00 90.44 82 ASN A N 1
ATOM 612 C CA . ASN A 1 82 ? 20.984 8.771 -36.817 1.00 90.44 82 ASN A CA 1
ATOM 613 C C . ASN A 1 82 ? 21.415 8.493 -35.372 1.00 90.44 82 ASN A C 1
ATOM 615 O O . ASN A 1 82 ? 20.654 7.883 -34.628 1.00 90.44 82 ASN A O 1
ATOM 619 N N . HIS A 1 83 ? 22.566 9.028 -34.952 1.00 91.69 83 HIS A N 1
ATOM 620 C CA . HIS A 1 83 ? 23.035 8.925 -33.573 1.00 91.69 83 HIS A CA 1
ATOM 621 C C . HIS A 1 83 ? 22.050 9.552 -32.572 1.00 91.69 83 HIS A C 1
ATOM 623 O O . HIS A 1 83 ? 21.685 8.913 -31.590 1.00 91.69 83 HIS A O 1
ATOM 629 N N . SER A 1 84 ? 21.534 10.759 -32.839 1.00 92.50 84 SER A N 1
ATOM 630 C CA . SER A 1 84 ? 20.480 11.352 -32.001 1.00 92.50 84 SER A CA 1
ATOM 631 C C . SER A 1 84 ? 19.209 10.499 -31.969 1.00 92.50 84 SER A C 1
ATOM 633 O O . SER A 1 84 ? 18.565 10.399 -30.929 1.00 92.50 84 SER A O 1
ATOM 635 N N . GLY A 1 85 ? 18.850 9.862 -33.087 1.00 92.56 85 GLY A N 1
ATOM 636 C CA . GLY A 1 85 ? 17.740 8.913 -33.148 1.00 92.56 85 GLY A CA 1
ATOM 637 C C . GLY A 1 85 ? 17.916 7.758 -32.164 1.00 92.56 85 GLY A C 1
ATOM 638 O O . GLY A 1 85 ? 17.027 7.517 -31.352 1.00 92.56 85 GLY A O 1
ATOM 639 N N . GLU A 1 86 ? 19.090 7.127 -32.172 1.00 92.38 86 GLU A N 1
ATOM 640 C CA . GLU A 1 86 ? 19.444 6.049 -31.239 1.00 92.38 86 GLU A CA 1
ATOM 641 C C . GLU A 1 86 ? 19.409 6.512 -29.773 1.00 92.38 86 GLU A C 1
ATOM 643 O O . GLU A 1 86 ? 18.944 5.782 -28.898 1.00 92.38 86 GLU A O 1
ATOM 648 N N . GLN A 1 87 ? 19.871 7.732 -29.481 1.00 92.69 87 GLN A N 1
ATOM 649 C CA . GLN A 1 87 ? 19.799 8.309 -28.133 1.00 92.69 87 GLN A CA 1
ATOM 650 C C . GLN A 1 87 ? 18.346 8.494 -27.668 1.00 92.69 87 GLN A C 1
ATOM 652 O O . GLN A 1 87 ? 18.006 8.157 -26.532 1.00 92.69 87 GLN A O 1
ATOM 657 N N . PHE A 1 88 ? 17.466 8.988 -28.543 1.00 92.81 88 PHE A N 1
ATOM 658 C CA . PHE A 1 88 ? 16.044 9.122 -28.231 1.00 92.81 88 PHE A CA 1
ATOM 659 C C . PHE A 1 88 ? 15.348 7.769 -28.053 1.00 92.81 88 PHE A C 1
ATOM 661 O O . PHE A 1 88 ? 14.503 7.649 -27.167 1.00 92.81 88 PHE A O 1
ATOM 668 N N . ASP A 1 89 ? 15.716 6.745 -28.826 1.00 91.50 89 ASP A N 1
ATOM 669 C CA . ASP A 1 89 ? 15.202 5.385 -28.624 1.00 91.50 89 ASP A CA 1
ATOM 670 C 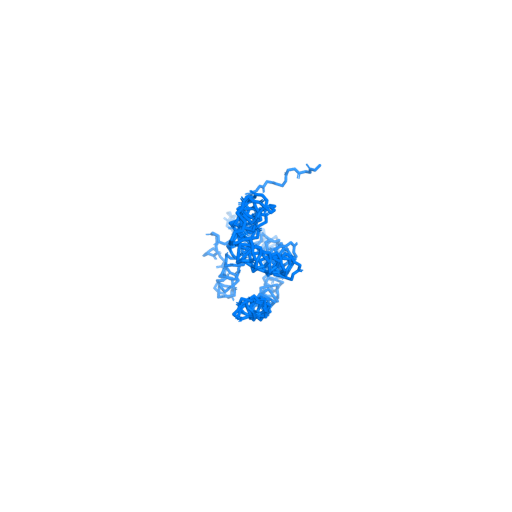C . ASP A 1 89 ? 15.575 4.838 -27.245 1.00 91.50 89 ASP A C 1
ATOM 672 O O . ASP A 1 89 ? 14.720 4.295 -26.548 1.00 91.50 89 ASP A O 1
ATOM 676 N N . LYS A 1 90 ? 16.828 5.035 -26.812 1.00 91.56 90 L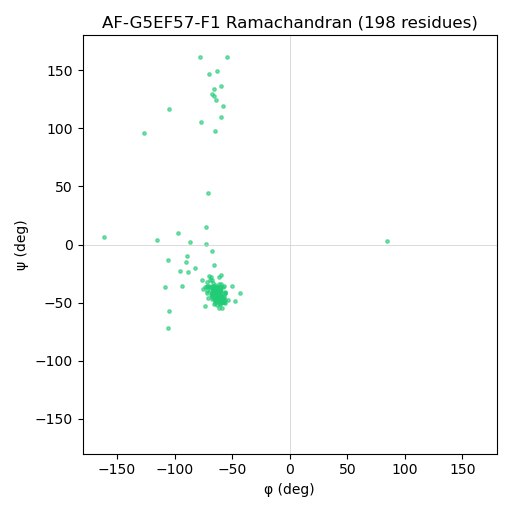YS A N 1
ATOM 677 C CA . LYS A 1 90 ? 17.280 4.626 -25.472 1.00 91.56 90 LYS A CA 1
ATOM 678 C C . LYS A 1 90 ? 16.479 5.312 -24.363 1.00 91.56 90 LYS A C 1
ATOM 680 O O . LYS A 1 90 ? 16.073 4.648 -23.413 1.00 91.56 90 LYS A O 1
ATOM 685 N N . LEU A 1 91 ? 16.205 6.616 -24.487 1.00 91.62 91 LEU A N 1
ATOM 686 C CA . LEU A 1 91 ? 15.351 7.336 -23.528 1.00 91.62 91 LEU A CA 1
ATOM 687 C C . LEU A 1 91 ? 13.915 6.822 -23.538 1.00 91.62 91 LEU A C 1
ATOM 689 O O . LEU A 1 91 ? 13.302 6.680 -22.483 1.00 91.62 91 LEU A O 1
ATOM 693 N N . PHE A 1 92 ? 13.367 6.553 -24.723 1.00 90.81 92 PHE A N 1
ATOM 694 C CA . PHE A 1 92 ? 12.027 5.994 -24.848 1.00 90.81 92 PHE A CA 1
ATOM 695 C C . PHE A 1 92 ? 11.930 4.625 -24.165 1.00 90.81 92 PHE A C 1
ATOM 697 O O . PHE A 1 92 ? 10.997 4.392 -23.397 1.00 90.81 92 PHE A O 1
ATOM 704 N N . GLU A 1 93 ? 12.921 3.759 -24.368 1.00 89.94 93 GLU A N 1
ATOM 705 C CA . GLU A 1 93 ? 12.979 2.444 -23.731 1.00 89.94 93 GLU A CA 1
ATOM 706 C C . GLU A 1 93 ? 13.141 2.538 -22.208 1.00 89.94 93 GLU A C 1
ATOM 708 O O . GLU A 1 93 ? 12.482 1.808 -21.465 1.00 89.94 93 GLU A O 1
ATOM 713 N N . ALA A 1 94 ? 13.938 3.494 -21.720 1.00 91.44 94 ALA A N 1
ATOM 714 C CA . ALA A 1 94 ? 14.056 3.775 -20.291 1.00 91.44 94 ALA A CA 1
ATOM 715 C C . ALA A 1 94 ? 12.713 4.217 -19.681 1.00 91.44 94 ALA A C 1
ATOM 717 O O . ALA A 1 94 ? 12.324 3.736 -18.615 1.00 91.44 94 ALA A O 1
ATOM 718 N N . CYS A 1 95 ? 11.965 5.088 -20.370 1.00 91.38 95 CYS A N 1
ATOM 719 C CA . CYS A 1 95 ? 10.617 5.483 -19.955 1.00 91.38 95 CYS A CA 1
ATOM 720 C C . CYS A 1 95 ? 9.652 4.287 -19.922 1.00 91.38 95 CYS A C 1
ATOM 722 O O . CYS A 1 95 ? 8.897 4.144 -18.957 1.00 91.38 95 CYS A O 1
ATOM 724 N N . ASN A 1 96 ? 9.680 3.420 -20.941 1.00 89.31 96 ASN A N 1
ATOM 725 C CA . ASN A 1 96 ? 8.840 2.219 -20.990 1.00 89.31 96 ASN A CA 1
ATOM 726 C C . ASN A 1 96 ? 9.174 1.247 -19.857 1.00 89.31 96 ASN A C 1
ATOM 728 O O . ASN A 1 96 ? 8.270 0.800 -19.157 1.00 89.31 96 ASN A O 1
ATOM 732 N N . THR A 1 97 ? 10.460 0.995 -19.616 1.00 90.19 97 THR A N 1
ATOM 733 C CA . THR A 1 97 ? 10.927 0.129 -18.525 1.00 90.19 97 THR A CA 1
ATOM 734 C C . THR A 1 97 ? 10.460 0.657 -17.170 1.00 90.19 97 THR A C 1
ATOM 736 O O . THR A 1 97 ? 9.900 -0.087 -16.363 1.00 90.19 97 THR A O 1
ATOM 739 N N . PHE A 1 98 ? 10.616 1.964 -16.928 1.00 91.38 98 PHE A N 1
ATOM 740 C CA . PHE A 1 98 ? 10.166 2.580 -15.681 1.00 91.38 98 PHE A CA 1
ATOM 741 C C . PHE A 1 98 ? 8.643 2.491 -15.508 1.00 91.38 98 PHE A C 1
ATOM 743 O O . PHE A 1 98 ? 8.143 2.159 -14.431 1.00 91.38 98 PHE A O 1
ATOM 750 N N . LYS A 1 99 ? 7.883 2.720 -16.583 1.00 91.31 99 LYS A N 1
ATOM 751 C CA . LYS A 1 99 ? 6.428 2.531 -16.595 1.00 91.31 99 LYS A CA 1
ATOM 752 C C . LYS A 1 99 ? 6.043 1.084 -16.282 1.00 91.31 99 LYS A C 1
ATOM 754 O O . LYS A 1 99 ? 5.113 0.866 -15.505 1.00 91.31 99 LYS A O 1
ATOM 759 N N . ASP A 1 100 ? 6.714 0.105 -16.876 1.00 90.94 100 ASP A N 1
ATOM 760 C CA . ASP A 1 100 ? 6.414 -1.310 -16.664 1.00 90.94 100 ASP A CA 1
ATOM 761 C C . ASP A 1 100 ? 6.714 -1.739 -15.229 1.00 90.94 100 ASP A C 1
ATOM 763 O O . ASP A 1 100 ? 5.919 -2.460 -14.628 1.00 90.94 100 ASP A O 1
ATOM 767 N N . GLN A 1 101 ? 7.768 -1.197 -14.620 1.00 91.62 101 GLN A N 1
ATOM 768 C CA . GLN A 1 101 ? 8.023 -1.362 -13.194 1.00 91.62 101 GLN A CA 1
ATOM 769 C C . GLN A 1 101 ? 6.916 -0.756 -12.321 1.00 91.62 101 GLN A C 1
ATOM 771 O O . GLN A 1 101 ? 6.472 -1.392 -11.362 1.00 91.62 101 GLN A O 1
ATOM 776 N N . ILE A 1 102 ? 6.436 0.450 -12.643 1.00 93.00 102 ILE A N 1
ATOM 777 C CA . ILE A 1 102 ? 5.309 1.058 -11.920 1.00 93.00 102 ILE A CA 1
ATOM 778 C C . ILE A 1 102 ? 4.054 0.192 -12.063 1.00 93.00 102 ILE A C 1
ATOM 780 O O . ILE A 1 102 ? 3.366 -0.046 -11.073 1.00 93.00 102 ILE A O 1
ATOM 784 N N . ASN A 1 103 ? 3.764 -0.321 -13.260 1.00 91.88 103 ASN A N 1
ATOM 785 C CA . ASN A 1 103 ? 2.626 -1.211 -13.492 1.00 91.88 103 ASN A CA 1
ATOM 786 C C . ASN A 1 103 ? 2.749 -2.532 -12.719 1.00 91.88 103 ASN A C 1
ATOM 788 O O . ASN A 1 103 ? 1.796 -2.945 -12.057 1.00 91.88 103 ASN A O 1
ATOM 792 N N . GLY A 1 104 ? 3.908 -3.184 -12.806 1.00 90.88 104 GLY A N 1
ATOM 793 C CA . GLY A 1 104 ? 4.139 -4.521 -12.266 1.00 90.88 104 GLY A CA 1
ATOM 794 C C . GLY A 1 104 ? 4.307 -4.561 -10.751 1.00 90.88 104 GLY A C 1
ATOM 795 O O . GLY A 1 104 ? 3.785 -5.469 -10.112 1.00 90.88 104 GLY A O 1
ATOM 796 N N . ASN A 1 105 ? 4.983 -3.570 -10.165 1.00 92.44 105 ASN A N 1
ATOM 797 C CA . ASN A 1 105 ? 5.330 -3.590 -8.742 1.00 92.44 105 ASN A CA 1
ATOM 798 C C . ASN A 1 105 ? 4.442 -2.640 -7.935 1.00 92.44 105 ASN A C 1
ATOM 800 O O . ASN A 1 105 ? 3.737 -3.066 -7.019 1.00 92.44 105 ASN A O 1
ATOM 804 N N . VAL A 1 106 ? 4.425 -1.357 -8.299 1.00 94.81 106 VAL A N 1
ATOM 805 C CA . VAL A 1 106 ? 3.772 -0.309 -7.497 1.00 94.81 106 VAL A CA 1
ATOM 806 C C . VAL A 1 106 ? 2.251 -0.397 -7.603 1.00 94.81 106 VAL A C 1
ATOM 808 O O . VAL A 1 106 ? 1.548 -0.494 -6.596 1.00 94.81 106 VAL A O 1
ATOM 811 N N . LEU A 1 107 ? 1.721 -0.407 -8.827 1.00 95.19 107 LEU A N 1
ATOM 812 C CA . LEU A 1 107 ? 0.283 -0.473 -9.068 1.00 95.19 107 LEU A CA 1
ATOM 813 C C . LEU A 1 107 ? -0.307 -1.811 -8.632 1.00 95.19 107 LEU A C 1
ATOM 815 O O . LEU A 1 107 ? -1.390 -1.812 -8.051 1.00 95.19 107 LEU A O 1
ATOM 819 N N . ALA A 1 108 ? 0.396 -2.926 -8.845 1.00 94.75 108 ALA A N 1
ATOM 820 C CA . ALA A 1 108 ? -0.052 -4.232 -8.367 1.00 94.75 108 ALA A CA 1
ATOM 821 C C . ALA A 1 108 ? -0.236 -4.250 -6.839 1.00 94.75 108 ALA A C 1
ATOM 823 O O . ALA A 1 108 ? -1.285 -4.677 -6.353 1.00 94.75 108 ALA A O 1
ATOM 824 N N . LYS A 1 109 ? 0.733 -3.713 -6.083 1.00 96.81 109 LYS A N 1
ATOM 825 C CA . LYS A 1 109 ? 0.658 -3.604 -4.617 1.00 96.81 109 LYS A CA 1
ATOM 826 C C . LYS A 1 109 ? -0.483 -2.695 -4.158 1.00 96.81 109 LYS A C 1
ATOM 828 O O . LYS A 1 109 ? -1.265 -3.091 -3.298 1.00 96.81 109 LYS A O 1
ATOM 833 N N . LEU A 1 110 ? -0.635 -1.517 -4.768 1.00 96.75 110 LEU A N 1
ATOM 834 C CA . LEU A 1 110 ? -1.714 -0.576 -4.436 1.00 96.75 110 LEU A CA 1
ATOM 835 C C . LEU A 1 110 ? -3.111 -1.131 -4.752 1.00 96.75 110 LEU A C 1
ATOM 837 O O . LEU A 1 110 ? -4.048 -0.926 -3.982 1.00 96.75 110 LEU A O 1
ATOM 841 N N . ILE A 1 111 ? -3.266 -1.840 -5.874 1.00 95.94 111 ILE A N 1
ATOM 842 C CA . ILE A 1 111 ? -4.530 -2.497 -6.236 1.00 95.94 111 ILE A CA 1
ATOM 843 C C . ILE A 1 111 ? -4.845 -3.613 -5.240 1.00 95.94 111 ILE A C 1
ATOM 845 O O . ILE A 1 111 ? -5.967 -3.668 -4.745 1.00 95.94 111 ILE A O 1
ATOM 849 N N . SER A 1 112 ? -3.857 -4.448 -4.905 1.00 96.06 112 SER A N 1
ATOM 850 C CA . SER A 1 112 ? -4.013 -5.513 -3.910 1.00 96.06 112 SER A CA 1
ATOM 851 C C . SER A 1 112 ? -4.434 -4.956 -2.547 1.00 96.06 112 SER A C 1
ATOM 853 O O . SER A 1 112 ? -5.429 -5.401 -1.979 1.00 96.06 112 SER A O 1
ATOM 855 N N . PHE A 1 113 ? -3.754 -3.912 -2.061 1.00 96.81 113 PHE A N 1
ATOM 856 C CA . PHE A 1 113 ? -4.089 -3.266 -0.791 1.00 96.81 113 PHE A CA 1
ATOM 857 C C . PHE A 1 113 ? -5.514 -2.702 -0.783 1.00 96.81 113 PHE A C 1
ATOM 859 O O . PHE A 1 113 ? -6.269 -2.929 0.159 1.00 96.81 113 PHE A O 1
ATOM 866 N N . LYS A 1 114 ? -5.922 -2.035 -1.867 1.00 95.44 114 LYS A N 1
ATOM 867 C CA . LYS A 1 114 ? -7.293 -1.540 -2.025 1.00 95.44 114 LYS A CA 1
ATOM 868 C C . LYS A 1 114 ? -8.325 -2.675 -2.024 1.00 95.44 114 LYS A C 1
ATOM 870 O O . LYS A 1 114 ? -9.395 -2.540 -1.436 1.00 95.44 114 LYS A O 1
ATOM 875 N N . ASP A 1 115 ? -8.059 -3.758 -2.743 1.00 95.00 115 ASP A N 1
ATOM 876 C CA . ASP A 1 115 ? -9.058 -4.806 -2.969 1.00 95.00 115 ASP A CA 1
ATOM 877 C C . ASP A 1 115 ? -9.159 -5.798 -1.797 1.00 95.00 115 ASP A C 1
ATOM 879 O O . ASP A 1 115 ? -10.196 -6.454 -1.645 1.00 95.00 115 ASP A O 1
ATOM 883 N N . VAL A 1 116 ? -8.121 -5.866 -0.956 1.00 95.81 116 VAL A N 1
ATOM 884 C CA . VAL A 1 116 ? -8.054 -6.708 0.246 1.00 95.81 116 VAL A CA 1
ATOM 885 C C . VAL A 1 116 ? -8.213 -5.862 1.509 1.00 95.81 116 VAL A C 1
ATOM 887 O O . VAL A 1 116 ? -9.271 -5.893 2.131 1.00 95.81 116 VAL A O 1
ATOM 890 N N . GLU A 1 117 ? -7.201 -5.073 1.864 1.00 97.00 117 GLU A N 1
ATOM 891 C CA . GLU A 1 117 ? -7.098 -4.418 3.174 1.00 97.00 117 GLU A CA 1
ATOM 892 C C . GLU A 1 117 ? -8.122 -3.284 3.342 1.00 97.00 117 GLU A C 1
ATOM 894 O O . GLU A 1 117 ? -8.839 -3.243 4.342 1.00 97.00 117 GLU A O 1
ATOM 899 N N . CYS A 1 118 ? -8.286 -2.406 2.342 1.00 95.88 118 CYS A N 1
ATOM 900 C CA . CYS A 1 118 ? -9.310 -1.351 2.410 1.00 95.88 118 CYS A CA 1
ATOM 901 C C . CYS A 1 118 ? -10.728 -1.936 2.481 1.00 95.88 118 CYS A C 1
ATOM 903 O O . CYS A 1 118 ? -11.589 -1.407 3.182 1.00 95.88 118 CYS A O 1
ATOM 905 N N . LYS A 1 119 ? -10.978 -3.041 1.769 1.00 94.88 119 LYS A N 1
ATOM 906 C CA . LYS A 1 119 ? -12.283 -3.712 1.759 1.00 94.88 119 LYS A CA 1
ATOM 907 C C . LYS A 1 119 ? -12.597 -4.389 3.098 1.00 94.88 119 LYS A C 1
ATOM 909 O O . LYS A 1 119 ? -13.762 -4.402 3.507 1.00 94.88 119 LYS A O 1
ATOM 914 N N . ASP A 1 120 ? -11.586 -4.955 3.751 1.00 95.75 120 ASP A N 1
ATOM 915 C CA . ASP A 1 120 ? -11.712 -5.587 5.066 1.00 95.75 120 ASP A CA 1
ATOM 916 C C . ASP A 1 120 ? -12.082 -4.542 6.129 1.00 95.75 120 ASP A C 1
ATOM 918 O O . ASP A 1 120 ? -13.124 -4.653 6.779 1.00 95.75 120 ASP A O 1
ATOM 922 N N . VAL A 1 121 ? -11.333 -3.432 6.179 1.00 96.06 121 VAL A N 1
ATOM 923 C CA . VAL A 1 121 ? -11.642 -2.291 7.058 1.00 96.06 121 VAL A CA 1
ATOM 924 C C . VAL A 1 121 ? -13.027 -1.716 6.775 1.00 96.06 121 VAL A C 1
ATOM 926 O O . VAL A 1 121 ? -13.807 -1.518 7.705 1.00 96.06 121 VAL A O 1
ATOM 929 N N . ASP A 1 122 ? -13.387 -1.495 5.507 1.00 95.56 122 ASP A N 1
ATOM 930 C CA . ASP A 1 122 ? -14.719 -0.993 5.147 1.00 95.56 122 ASP A CA 1
ATOM 931 C C . ASP A 1 122 ? -15.839 -1.894 5.679 1.00 95.56 122 ASP A C 1
ATOM 933 O O . ASP A 1 122 ? -16.861 -1.406 6.178 1.00 95.56 122 ASP A O 1
ATOM 937 N N . THR A 1 123 ? -15.651 -3.212 5.580 1.00 94.94 123 THR A N 1
ATOM 938 C CA . THR A 1 123 ? -16.614 -4.206 6.061 1.00 94.94 123 THR A CA 1
ATOM 939 C C . THR A 1 123 ? -16.734 -4.137 7.578 1.00 94.94 123 THR A C 1
ATOM 941 O O . THR A 1 123 ? -17.847 -3.990 8.093 1.00 94.94 123 THR A O 1
ATOM 944 N N . GLN A 1 124 ? -15.604 -4.177 8.282 1.00 95.75 124 GLN A N 1
ATOM 945 C CA . GLN A 1 124 ? -15.572 -4.211 9.738 1.00 95.75 124 GLN A CA 1
ATOM 946 C C . GLN A 1 124 ? -16.109 -2.916 10.359 1.00 95.75 124 GLN A C 1
ATOM 948 O O . GLN A 1 124 ? -16.985 -2.957 11.224 1.00 95.75 124 GLN A O 1
ATOM 953 N N . MET A 1 125 ? -15.688 -1.752 9.858 1.00 95.25 125 MET A N 1
ATOM 954 C CA . MET A 1 125 ? -16.150 -0.456 10.368 1.00 95.25 125 MET A CA 1
ATOM 955 C C . MET A 1 125 ? -17.644 -0.232 10.092 1.00 95.25 125 MET A C 1
ATOM 957 O O . MET A 1 125 ? -18.363 0.343 10.913 1.00 95.25 125 MET A O 1
ATOM 961 N N . THR A 1 126 ? -18.161 -0.754 8.974 1.00 94.19 126 THR A N 1
ATOM 962 C CA . THR A 1 126 ? -19.605 -0.738 8.690 1.00 94.19 126 THR A CA 1
ATOM 963 C C . THR A 1 126 ? -20.390 -1.625 9.662 1.00 94.19 126 THR A C 1
ATOM 965 O O . THR A 1 126 ? -21.496 -1.256 10.070 1.00 94.19 126 THR A O 1
ATOM 968 N N . GLN A 1 127 ? -19.858 -2.796 10.028 1.00 95.12 127 GLN A N 1
ATOM 969 C CA . GLN A 1 127 ? -20.488 -3.689 11.004 1.00 95.12 127 GLN A CA 1
ATOM 970 C C . GLN A 1 127 ? -20.486 -3.080 12.408 1.00 95.12 127 GLN A C 1
ATOM 972 O O . GLN A 1 127 ? -21.541 -3.053 13.046 1.00 95.12 127 GLN A O 1
ATOM 977 N N . LEU A 1 128 ? -19.357 -2.506 12.839 1.00 95.81 128 LEU A N 1
ATOM 978 C CA . LEU A 1 128 ? -19.245 -1.810 14.120 1.00 95.81 128 LEU A CA 1
ATOM 979 C C . LEU A 1 128 ? -20.271 -0.675 14.227 1.00 95.81 128 LEU A C 1
ATOM 981 O O . LEU A 1 128 ? -21.053 -0.634 15.177 1.00 95.81 128 LEU A O 1
ATOM 985 N N . LYS A 1 129 ? -20.363 0.184 13.202 1.00 94.25 129 LYS A N 1
ATOM 986 C CA . LYS A 1 129 ? -21.333 1.290 13.183 1.00 94.25 129 LYS A CA 1
ATOM 987 C C . LYS A 1 129 ? -22.783 0.800 13.287 1.00 94.25 129 LYS A C 1
ATOM 989 O O . LYS A 1 129 ? -23.614 1.410 13.963 1.00 94.25 129 LYS A O 1
ATOM 994 N N . LYS A 1 130 ? -23.120 -0.309 12.617 1.00 94.88 130 LYS A N 1
ATOM 995 C CA . LYS A 1 130 ? -24.459 -0.916 12.718 1.00 94.88 130 LYS A CA 1
ATOM 996 C C . LYS A 1 130 ? -24.744 -1.419 14.133 1.00 94.88 130 LYS A C 1
ATOM 998 O O . LYS A 1 130 ? -25.855 -1.206 14.611 1.00 94.88 130 LYS A O 1
ATOM 1003 N N . ALA A 1 131 ? -23.766 -2.035 14.794 1.00 96.06 131 ALA A N 1
ATOM 1004 C CA . ALA A 1 131 ? -23.909 -2.525 16.162 1.00 96.06 131 ALA A CA 1
ATOM 1005 C C . ALA A 1 131 ? -24.060 -1.388 17.182 1.00 96.06 131 ALA A C 1
ATOM 1007 O O . ALA A 1 131 ? -24.946 -1.457 18.030 1.00 96.06 131 ALA A O 1
ATOM 1008 N N . GLN A 1 132 ? -23.288 -0.304 17.045 1.00 95.12 132 GLN A N 1
ATOM 1009 C CA . GLN A 1 132 ? -23.439 0.897 17.878 1.00 95.12 132 GLN A CA 1
ATOM 1010 C C . GLN A 1 132 ? -24.845 1.490 17.758 1.00 95.12 132 GLN A C 1
ATOM 1012 O O . GLN A 1 132 ? -25.507 1.765 18.760 1.00 95.12 132 GLN A O 1
ATOM 1017 N N . LYS A 1 133 ? -25.346 1.621 16.522 1.00 94.81 133 LYS A N 1
ATOM 1018 C CA . LYS A 1 133 ? -26.706 2.106 16.267 1.00 94.81 133 LYS A CA 1
ATOM 1019 C C . LYS A 1 133 ? -27.773 1.164 16.831 1.00 94.81 133 LYS A C 1
ATOM 1021 O O . LYS A 1 133 ? -28.765 1.637 17.377 1.00 94.81 133 LYS A O 1
ATOM 1026 N N . ASP A 1 134 ? -27.601 -0.150 16.696 1.00 96.75 134 ASP A N 1
ATOM 1027 C CA . ASP A 1 134 ? -28.534 -1.143 17.240 1.00 96.75 134 ASP A CA 1
ATOM 1028 C C . ASP A 1 134 ? -28.595 -1.092 18.773 1.00 96.75 134 ASP A C 1
ATOM 1030 O O . ASP A 1 134 ? -29.689 -1.002 19.337 1.00 96.75 134 ASP A O 1
ATOM 1034 N N . TYR A 1 135 ? -27.438 -1.046 19.441 1.00 96.44 135 TYR A N 1
ATOM 1035 C CA . TYR A 1 135 ? -27.358 -0.884 20.891 1.00 96.44 135 TYR A CA 1
ATOM 1036 C C . TYR A 1 135 ? -28.029 0.420 21.353 1.00 96.44 135 TYR A C 1
ATOM 1038 O O . TYR A 1 135 ? -28.915 0.386 22.212 1.00 96.44 135 TYR A O 1
ATOM 1046 N N . ALA A 1 136 ? -27.706 1.556 20.724 1.00 95.38 136 ALA A N 1
ATOM 1047 C CA . ALA A 1 136 ? -28.308 2.853 21.044 1.00 95.38 136 ALA A CA 1
ATOM 1048 C C . ALA A 1 136 ? -29.836 2.868 20.844 1.00 95.38 136 ALA A C 1
ATOM 1050 O O . ALA A 1 136 ? -30.578 3.356 21.702 1.00 95.38 136 ALA A O 1
ATOM 1051 N N . ASN A 1 137 ? -30.335 2.295 19.745 1.00 96.44 137 ASN A N 1
ATOM 1052 C CA . ASN A 1 137 ? -31.770 2.208 19.459 1.00 96.44 137 ASN A CA 1
ATOM 1053 C C . ASN A 1 137 ? -32.518 1.326 20.465 1.00 96.44 137 ASN A C 1
ATOM 1055 O O . ASN A 1 137 ? -33.650 1.634 20.832 1.00 96.44 137 ASN A O 1
ATOM 1059 N N . LYS A 1 138 ? -31.922 0.210 20.900 1.00 96.44 138 LYS A N 1
ATOM 1060 C CA . LYS A 1 138 ? -32.542 -0.690 21.884 1.00 96.44 138 LYS A CA 1
ATOM 1061 C C . LYS A 1 138 ? -32.557 -0.074 23.279 1.00 96.44 138 LYS A C 1
ATOM 1063 O O . LYS A 1 138 ? -33.573 -0.175 23.963 1.00 96.44 138 LYS A O 1
ATOM 1068 N N . LYS A 1 139 ? -31.476 0.613 23.658 1.00 95.62 139 LYS A N 1
ATOM 1069 C CA . LYS A 1 139 ? -31.326 1.301 24.947 1.00 95.62 139 LYS A CA 1
ATOM 1070 C C . LYS A 1 139 ? -32.226 2.534 25.086 1.00 95.62 139 LYS A C 1
ATOM 1072 O O . LYS A 1 139 ? -32.654 2.840 26.190 1.00 95.62 139 LYS A O 1
ATOM 1077 N N . SER A 1 140 ? -32.535 3.226 23.987 1.00 95.88 140 SER A N 1
ATOM 1078 C CA . SER A 1 140 ? -33.339 4.464 23.992 1.00 95.88 140 SER A CA 1
ATOM 1079 C C . SER A 1 140 ? -34.861 4.256 23.925 1.00 95.88 140 SER A C 1
ATOM 1081 O O . SER A 1 140 ? -35.611 5.233 23.891 1.00 95.88 140 SER A O 1
ATOM 1083 N N . LYS A 1 141 ? -35.351 3.008 23.910 1.00 95.25 141 LYS A N 1
ATOM 1084 C CA . LYS A 1 141 ? -36.796 2.718 23.962 1.00 95.25 141 LYS A CA 1
ATOM 1085 C C . LYS A 1 141 ? -37.402 3.209 25.284 1.00 95.25 141 LYS A C 1
ATOM 1087 O O . LYS A 1 141 ? -36.749 3.154 26.317 1.00 95.25 141 LYS A O 1
ATOM 1092 N N . ILE A 1 142 ? -38.681 3.608 25.265 1.00 94.69 142 ILE A N 1
ATOM 1093 C CA . ILE A 1 142 ? -39.421 4.050 26.471 1.00 94.69 142 ILE A CA 1
ATOM 1094 C C . ILE A 1 142 ? -39.394 2.968 27.562 1.00 94.69 142 ILE A C 1
ATOM 1096 O O . ILE A 1 142 ? -39.210 3.272 28.736 1.00 94.69 142 ILE A O 1
ATOM 1100 N N . VAL A 1 143 ? -39.554 1.705 27.156 1.00 94.12 143 VAL A N 1
ATOM 1101 C CA . VAL A 1 143 ? -39.370 0.523 28.005 1.00 94.12 143 VAL A CA 1
ATOM 1102 C C . VAL A 1 143 ? -38.386 -0.405 27.289 1.00 94.12 143 VAL A C 1
ATOM 1104 O O . VAL A 1 143 ? -38.787 -1.123 26.367 1.00 94.12 143 VAL A O 1
ATOM 1107 N N . PRO A 1 144 ? -37.087 -0.347 27.624 1.00 92.50 144 PRO A N 1
ATOM 1108 C CA . PRO A 1 144 ? -36.091 -1.232 27.037 1.00 92.50 144 PRO A CA 1
ATOM 1109 C C . PRO A 1 144 ? -36.334 -2.689 27.447 1.00 92.50 144 PRO A C 1
ATOM 1111 O O . PRO A 1 144 ? -36.540 -2.993 28.620 1.00 92.50 144 PRO A O 1
ATOM 1114 N N . ASP A 1 145 ? -36.282 -3.599 26.477 1.00 96.25 145 ASP A N 1
ATOM 1115 C CA . ASP A 1 145 ? -36.197 -5.035 26.748 1.00 96.25 145 ASP A CA 1
ATOM 1116 C C . ASP A 1 145 ? -34.750 -5.351 27.142 1.00 96.25 145 ASP A C 1
ATOM 1118 O O . ASP A 1 145 ? -33.860 -5.345 26.286 1.00 96.25 145 ASP A O 1
ATOM 1122 N N . GLN A 1 146 ? -34.515 -5.587 28.435 1.00 96.38 146 GLN A N 1
ATOM 1123 C CA . GLN A 1 146 ? -33.168 -5.771 28.974 1.00 96.38 146 GLN A CA 1
ATOM 1124 C C . GLN A 1 146 ? -32.428 -6.937 28.306 1.00 96.38 146 GLN A C 1
ATOM 1126 O O . GLN A 1 146 ? -31.248 -6.805 28.002 1.00 96.38 146 GLN A O 1
ATOM 1131 N N . VAL A 1 147 ? -33.125 -8.029 27.966 1.00 97.12 147 VAL A N 1
ATOM 1132 C CA . VAL A 1 147 ? -32.513 -9.182 27.285 1.00 97.12 147 VAL A CA 1
ATOM 1133 C C . VAL A 1 147 ? -31.992 -8.774 25.903 1.00 97.12 147 VAL A C 1
ATOM 1135 O O . VAL A 1 147 ? -30.901 -9.173 25.495 1.00 97.12 147 VAL A O 1
ATOM 1138 N N . GLN A 1 148 ? -32.743 -7.940 25.176 1.00 97.00 148 GLN A N 1
ATOM 1139 C CA . GLN A 1 148 ? -32.314 -7.426 23.871 1.00 97.00 148 GLN A CA 1
ATOM 1140 C C . GLN A 1 148 ? -31.184 -6.401 23.977 1.00 97.00 148 GLN A C 1
ATOM 1142 O O . GLN A 1 148 ? -30.329 -6.362 23.087 1.00 97.00 148 GLN A O 1
ATOM 1147 N N . VAL A 1 149 ? -31.201 -5.558 25.013 1.00 97.50 149 VAL A N 1
ATOM 1148 C CA . VAL A 1 149 ? -30.143 -4.573 25.279 1.00 97.50 149 VAL A CA 1
ATOM 1149 C C . VAL A 1 149 ? -28.834 -5.289 25.601 1.00 97.50 149 VAL A C 1
ATOM 1151 O O . VAL A 1 149 ? -27.832 -5.001 24.950 1.00 97.50 149 VAL A O 1
ATOM 1154 N N . ASP A 1 150 ? -28.857 -6.274 26.499 1.00 97.50 150 ASP A N 1
ATOM 1155 C CA . ASP A 1 150 ? -27.678 -7.055 26.889 1.00 97.50 150 ASP A CA 1
ATOM 1156 C C . ASP A 1 150 ? -27.089 -7.821 25.694 1.00 97.50 150 ASP A C 1
ATOM 1158 O O . ASP A 1 150 ? -25.877 -7.819 25.473 1.00 97.50 150 ASP A O 1
ATOM 1162 N N . ALA A 1 151 ? -27.943 -8.423 24.857 1.00 97.56 151 ALA A N 1
ATOM 1163 C CA . ALA A 1 151 ? -27.504 -9.109 23.641 1.00 97.56 151 ALA A CA 1
ATOM 1164 C C . ALA A 1 151 ? -26.863 -8.153 22.614 1.00 97.56 151 ALA A C 1
ATOM 1166 O O . ALA A 1 151 ? -25.881 -8.508 21.951 1.00 97.56 151 ALA A O 1
ATOM 1167 N N . ALA A 1 152 ? -27.402 -6.937 22.472 1.00 97.69 152 ALA A N 1
ATOM 1168 C CA . ALA A 1 152 ? -26.828 -5.912 21.603 1.00 97.69 152 ALA A CA 1
ATOM 1169 C C . ALA A 1 152 ? -25.496 -5.386 22.148 1.00 97.69 152 ALA A C 1
ATOM 1171 O O . ALA A 1 152 ? -24.561 -5.200 21.375 1.00 97.69 152 ALA A O 1
ATOM 1172 N N . GLU A 1 153 ? -25.381 -5.214 23.466 1.00 97.62 153 GLU A N 1
ATOM 1173 C CA . GLU A 1 153 ? -24.135 -4.806 24.114 1.00 97.62 153 GLU A CA 1
ATOM 1174 C C . GLU A 1 153 ? -23.033 -5.855 23.939 1.00 97.62 153 GLU A C 1
ATOM 1176 O O . GLU A 1 153 ? -21.907 -5.518 23.579 1.00 97.62 153 GLU A O 1
ATOM 1181 N N . ALA A 1 154 ? -23.356 -7.138 24.130 1.00 97.75 154 ALA A N 1
ATOM 1182 C CA . ALA A 1 154 ? -22.415 -8.233 23.905 1.00 97.75 154 ALA A CA 1
ATOM 1183 C C . ALA A 1 154 ? -21.939 -8.287 22.442 1.00 97.75 154 ALA A C 1
ATOM 1185 O O . ALA A 1 154 ? -20.755 -8.493 22.174 1.00 97.75 154 ALA A O 1
ATOM 1186 N N . THR A 1 155 ? -22.851 -8.050 21.494 1.00 97.75 155 THR A N 1
ATOM 1187 C CA . THR A 1 155 ? -22.527 -7.982 20.061 1.00 97.75 155 THR A CA 1
ATOM 1188 C C . THR A 1 155 ? -21.637 -6.781 19.740 1.00 97.75 155 THR A C 1
ATOM 1190 O O . THR A 1 155 ? -20.663 -6.927 19.004 1.00 97.75 155 THR A O 1
ATOM 1193 N N . LEU A 1 156 ? -21.941 -5.610 20.310 1.00 97.25 156 LEU A N 1
ATOM 1194 C CA . LEU A 1 156 ? -21.139 -4.398 20.154 1.00 97.25 156 LEU A CA 1
ATOM 1195 C C . LEU A 1 156 ? -19.719 -4.601 20.694 1.00 97.25 156 LEU A C 1
ATOM 1197 O O . LEU A 1 156 ? -18.766 -4.359 19.962 1.00 97.25 156 LEU A O 1
ATOM 1201 N N . LYS A 1 157 ? -19.573 -5.123 21.919 1.00 96.56 157 LYS A N 1
ATOM 1202 C CA . LYS A 1 157 ? -18.265 -5.426 22.525 1.00 96.56 157 LYS A CA 1
ATOM 1203 C C . LYS A 1 157 ? -17.440 -6.379 21.661 1.00 96.56 157 LYS A C 1
ATOM 1205 O O . LYS A 1 157 ? -16.264 -6.131 21.429 1.00 96.56 157 LYS A O 1
ATOM 1210 N N . LYS A 1 158 ? -18.062 -7.437 21.130 1.00 97.75 158 LYS A N 1
ATOM 1211 C CA . LYS A 1 158 ? -17.393 -8.370 20.214 1.00 97.75 158 LYS A CA 1
ATOM 1212 C C . LYS A 1 158 ? -16.897 -7.670 18.940 1.00 97.75 158 LYS A C 1
ATOM 1214 O O . LYS A 1 158 ? -15.736 -7.819 18.576 1.00 97.75 158 LYS A O 1
ATOM 1219 N N . LEU A 1 159 ? -17.769 -6.915 18.268 1.00 97.44 159 LEU A N 1
ATOM 1220 C CA . LEU A 1 159 ? -17.426 -6.232 17.015 1.00 97.44 159 LEU A CA 1
ATOM 1221 C C . LEU A 1 159 ? -16.410 -5.102 17.214 1.00 97.44 159 LEU A C 1
ATOM 1223 O O . LEU A 1 159 ? -15.660 -4.804 16.287 1.00 97.44 159 LEU A O 1
ATOM 1227 N N . LEU A 1 160 ? -16.380 -4.488 18.399 1.00 96.75 160 LEU A N 1
ATOM 1228 C CA . LEU A 1 160 ? -15.383 -3.492 18.779 1.00 96.75 160 LEU A CA 1
ATOM 1229 C C . LEU A 1 160 ? -13.981 -4.113 18.838 1.00 96.75 160 LEU A C 1
ATOM 1231 O O . LEU A 1 160 ? -13.062 -3.575 18.227 1.00 96.75 160 LEU A O 1
ATOM 1235 N N . GLU A 1 161 ? -13.825 -5.270 19.485 1.00 97.00 161 GLU A N 1
ATOM 1236 C CA . GLU A 1 161 ? -12.541 -5.987 19.526 1.00 97.00 161 GLU A CA 1
ATOM 1237 C C . GLU A 1 161 ? -12.096 -6.465 18.135 1.00 97.00 161 GLU A C 1
ATOM 1239 O O . GLU A 1 161 ? -10.937 -6.299 17.754 1.00 97.00 161 GLU A O 1
ATOM 1244 N N . GLU A 1 162 ? -13.023 -6.987 17.326 1.00 97.50 162 GLU A N 1
ATOM 1245 C CA . GLU A 1 162 ? -12.738 -7.367 15.935 1.00 97.50 162 GLU A CA 1
ATOM 1246 C C . GLU A 1 162 ? -12.331 -6.150 15.080 1.00 97.50 162 GLU A C 1
ATOM 1248 O O . GLU A 1 162 ? -11.434 -6.244 14.236 1.00 97.50 162 GLU A O 1
ATOM 1253 N N . ALA A 1 163 ? -12.938 -4.982 15.321 1.00 97.06 163 ALA A N 1
ATOM 1254 C CA . ALA A 1 163 ? -12.583 -3.737 14.647 1.00 97.06 163 ALA A CA 1
ATOM 1255 C C . ALA A 1 163 ? -11.197 -3.227 15.043 1.00 97.06 163 ALA A C 1
ATOM 1257 O O . ALA A 1 163 ? -10.426 -2.870 14.155 1.00 97.06 163 ALA A O 1
ATOM 1258 N N . LYS A 1 164 ? -10.840 -3.266 16.332 1.00 97.19 164 LYS A N 1
ATOM 1259 C CA . LYS A 1 164 ? -9.484 -2.931 16.795 1.00 97.19 164 LYS A CA 1
ATOM 1260 C C . LYS A 1 164 ? -8.434 -3.815 16.126 1.00 97.19 164 LYS A C 1
ATOM 1262 O O . LYS A 1 164 ? -7.490 -3.292 15.543 1.00 97.19 164 LYS A O 1
ATOM 1267 N N . ALA A 1 165 ? -8.642 -5.133 16.120 1.00 97.56 165 ALA A N 1
ATOM 1268 C CA . ALA A 1 165 ? -7.721 -6.072 15.478 1.00 97.56 165 ALA A CA 1
ATOM 1269 C C . ALA A 1 165 ? -7.575 -5.813 13.965 1.00 97.56 165 ALA A C 1
ATOM 1271 O O . ALA A 1 165 ? -6.473 -5.873 13.415 1.00 97.56 165 ALA A O 1
ATOM 1272 N N . THR A 1 166 ? -8.680 -5.485 13.289 1.00 97.88 166 THR A N 1
ATOM 1273 C CA . THR A 1 166 ? -8.678 -5.165 11.853 1.00 97.88 166 THR A CA 1
ATOM 1274 C C . THR A 1 166 ? -7.939 -3.857 11.566 1.00 97.88 166 THR A C 1
ATOM 1276 O O . THR A 1 166 ? -7.136 -3.803 10.637 1.00 97.88 166 THR A O 1
ATOM 1279 N N . LEU A 1 167 ? -8.160 -2.814 12.373 1.00 97.50 167 LEU A N 1
ATOM 1280 C CA . LEU A 1 167 ? -7.467 -1.531 12.236 1.00 97.50 167 LEU A CA 1
ATOM 1281 C C . LEU A 1 167 ? -5.974 -1.651 12.550 1.00 97.50 167 LEU A C 1
ATOM 1283 O O . LEU A 1 167 ? -5.159 -1.102 11.816 1.00 97.50 167 LEU A O 1
ATOM 1287 N N . GLU A 1 168 ? -5.593 -2.406 13.582 1.00 97.38 168 GLU A N 1
ATOM 1288 C CA . GLU A 1 168 ? -4.188 -2.663 13.912 1.00 97.38 168 GLU A CA 1
ATOM 1289 C C . GLU A 1 168 ? -3.465 -3.357 12.747 1.00 97.38 168 GLU A C 1
ATOM 1291 O O . GLU A 1 168 ? -2.400 -2.907 12.308 1.00 97.38 168 GLU A O 1
ATOM 1296 N N . LYS A 1 169 ? -4.078 -4.409 12.185 1.00 98.00 169 LYS A N 1
ATOM 1297 C CA . LYS A 1 169 ? -3.568 -5.086 10.986 1.00 98.00 169 LYS A CA 1
ATOM 1298 C C . LYS A 1 169 ? -3.457 -4.114 9.811 1.00 98.00 169 LYS A C 1
ATOM 1300 O O . LYS A 1 169 ? -2.402 -4.050 9.182 1.00 98.00 169 LYS A O 1
ATOM 1305 N N . PHE A 1 170 ? -4.515 -3.356 9.525 1.00 98.12 170 PHE A N 1
ATOM 1306 C CA . PHE A 1 170 ? -4.545 -2.407 8.414 1.00 98.12 170 PHE A CA 1
ATOM 1307 C C . PHE A 1 170 ? -3.451 -1.347 8.537 1.00 98.12 170 PHE A C 1
ATOM 1309 O O . PHE A 1 170 ? -2.732 -1.096 7.571 1.00 98.12 170 PHE A O 1
ATOM 1316 N N . ASN A 1 171 ? -3.279 -0.773 9.729 1.00 97.25 171 ASN A N 1
ATOM 1317 C CA . ASN A 1 171 ? -2.272 0.250 9.990 1.00 97.25 171 ASN A CA 1
ATOM 1318 C C . ASN A 1 171 ? -0.859 -0.298 9.786 1.00 97.25 171 ASN A C 1
ATOM 1320 O O . ASN A 1 171 ? -0.039 0.318 9.102 1.00 97.25 171 ASN A O 1
ATOM 1324 N N . LYS A 1 172 ? -0.591 -1.504 10.296 1.00 97.44 172 LYS A N 1
ATOM 1325 C CA . LYS A 1 172 ? 0.686 -2.188 10.085 1.00 97.44 172 LYS A CA 1
ATOM 1326 C C . LYS A 1 172 ? 0.950 -2.460 8.601 1.00 97.44 172 LYS A C 1
ATOM 1328 O O . LYS A 1 172 ? 1.983 -2.045 8.075 1.00 97.44 172 LYS A O 1
ATOM 1333 N N . THR A 1 173 ? 0.017 -3.120 7.914 1.00 97.50 173 THR A N 1
ATOM 1334 C CA . THR A 1 173 ? 0.171 -3.481 6.497 1.00 97.50 173 THR A CA 1
ATOM 1335 C C . THR A 1 173 ? 0.240 -2.245 5.596 1.00 97.50 173 THR A C 1
ATOM 1337 O O . THR A 1 173 ? 1.003 -2.236 4.632 1.00 97.50 173 THR A O 1
ATOM 1340 N N . GLY A 1 174 ? -0.490 -1.174 5.918 1.00 97.44 174 GLY A N 1
ATOM 1341 C CA . GLY A 1 174 ? -0.430 0.101 5.203 1.00 97.44 174 GLY A CA 1
ATOM 1342 C C . GLY A 1 174 ? 0.936 0.784 5.323 1.00 97.44 174 GLY A C 1
ATOM 1343 O O . GLY A 1 174 ? 1.494 1.225 4.318 1.00 97.44 174 GLY A O 1
ATOM 1344 N N . CYS A 1 175 ? 1.530 0.813 6.517 1.00 96.06 175 CYS A N 1
ATOM 1345 C CA . CYS A 1 175 ? 2.886 1.337 6.721 1.00 96.06 175 CYS A CA 1
ATOM 1346 C C . CYS A 1 175 ? 3.956 0.514 5.979 1.00 96.06 175 CYS A C 1
ATOM 1348 O O . CYS A 1 175 ? 4.855 1.074 5.338 1.00 96.06 175 CYS A O 1
ATOM 1350 N N . GLU A 1 176 ? 3.851 -0.817 6.030 1.00 96.94 176 GLU A N 1
ATOM 1351 C CA . GLU A 1 176 ? 4.735 -1.730 5.293 1.00 96.94 176 GLU A CA 1
ATOM 1352 C C . GLU A 1 176 ? 4.620 -1.514 3.776 1.00 96.94 176 GLU A C 1
ATOM 1354 O O . GLU A 1 176 ? 5.636 -1.400 3.085 1.00 96.94 176 GLU A O 1
ATOM 1359 N N . LEU A 1 177 ? 3.394 -1.376 3.259 1.00 96.94 177 LEU A N 1
ATOM 1360 C CA . LEU A 1 177 ? 3.124 -1.066 1.857 1.00 96.94 177 LEU A CA 1
ATOM 1361 C C . LEU A 1 177 ? 3.810 0.230 1.417 1.00 96.94 177 LEU A C 1
ATOM 1363 O O . LEU A 1 177 ? 4.485 0.239 0.390 1.00 96.94 177 LEU A O 1
ATOM 1367 N N . LEU A 1 178 ? 3.644 1.324 2.167 1.00 94.44 178 LEU A N 1
ATOM 1368 C CA . LEU A 1 178 ? 4.227 2.621 1.804 1.00 94.44 178 LEU A CA 1
ATOM 1369 C C . LEU A 1 178 ? 5.759 2.563 1.757 1.00 94.44 178 LEU A C 1
ATOM 1371 O O . LEU A 1 178 ? 6.374 3.139 0.858 1.00 94.44 178 LEU A O 1
ATOM 1375 N N . THR A 1 179 ? 6.372 1.804 2.669 1.00 95.44 179 THR A N 1
ATOM 1376 C CA . THR A 1 179 ? 7.821 1.567 2.676 1.00 95.44 179 THR A CA 1
ATOM 1377 C C . THR A 1 179 ? 8.260 0.793 1.432 1.00 95.44 179 THR A C 1
ATOM 1379 O O . THR A 1 179 ? 9.225 1.176 0.769 1.00 95.44 179 THR A O 1
ATOM 1382 N N . GLN A 1 180 ? 7.527 -0.262 1.065 1.00 95.94 180 GLN A N 1
ATOM 1383 C CA . GLN A 1 180 ? 7.809 -1.043 -0.142 1.00 95.94 180 GLN A CA 1
ATOM 1384 C C . GLN A 1 180 ? 7.630 -0.223 -1.423 1.00 95.94 180 GLN A C 1
ATOM 1386 O O . GLN A 1 180 ? 8.471 -0.306 -2.312 1.00 95.94 180 GLN A O 1
ATOM 1391 N N . ILE A 1 181 ? 6.571 0.587 -1.520 1.00 95.88 181 ILE A N 1
ATOM 1392 C CA . ILE A 1 181 ? 6.348 1.460 -2.681 1.00 95.88 181 ILE A CA 1
ATOM 1393 C C . ILE A 1 181 ? 7.480 2.477 -2.809 1.00 95.88 181 ILE A C 1
ATOM 1395 O O . ILE A 1 181 ? 7.969 2.699 -3.913 1.00 95.88 181 ILE A O 1
ATOM 1399 N N . SER A 1 182 ? 7.916 3.077 -1.700 1.00 94.62 182 SER A N 1
ATOM 1400 C CA . SER A 1 182 ? 9.041 4.016 -1.701 1.00 94.62 182 SER A CA 1
ATOM 1401 C C . SER A 1 182 ? 10.318 3.365 -2.248 1.00 94.62 182 SER A C 1
ATOM 1403 O O . SER A 1 182 ? 10.965 3.922 -3.138 1.00 94.62 182 SER A O 1
ATOM 1405 N N . ALA A 1 183 ? 10.639 2.149 -1.789 1.00 95.94 183 ALA A N 1
ATOM 1406 C CA . ALA A 1 183 ? 11.788 1.389 -2.277 1.00 95.94 183 ALA A CA 1
ATOM 1407 C C . ALA A 1 183 ? 11.674 1.055 -3.775 1.00 95.94 183 ALA A C 1
ATOM 1409 O O . ALA A 1 183 ? 12.603 1.331 -4.532 1.00 95.94 183 ALA A O 1
ATOM 1410 N N . ASP A 1 184 ? 10.524 0.540 -4.220 1.00 94.75 184 ASP A N 1
ATOM 1411 C CA . ASP A 1 184 ? 10.295 0.209 -5.631 1.00 94.75 184 ASP A CA 1
ATOM 1412 C C . ASP A 1 184 ? 10.391 1.446 -6.531 1.00 94.75 184 ASP A C 1
ATOM 1414 O O . ASP A 1 184 ? 10.990 1.388 -7.604 1.00 94.75 184 ASP A O 1
ATOM 1418 N N . MET A 1 185 ? 9.803 2.569 -6.106 1.00 93.38 185 MET A N 1
ATOM 1419 C CA . MET A 1 185 ? 9.860 3.829 -6.846 1.00 93.38 185 MET A CA 1
ATOM 1420 C C . MET A 1 185 ? 11.297 4.319 -6.972 1.00 93.38 185 MET A C 1
ATOM 1422 O O . MET A 1 185 ? 11.707 4.720 -8.062 1.00 93.38 185 MET A O 1
ATOM 1426 N N . LYS A 1 186 ? 12.075 4.240 -5.886 1.00 94.75 186 LYS A N 1
ATOM 1427 C CA . LYS A 1 186 ? 13.492 4.595 -5.906 1.00 94.75 186 LYS A CA 1
ATOM 1428 C C . LYS A 1 186 ? 14.273 3.721 -6.882 1.00 94.75 186 LYS A C 1
ATOM 1430 O O . LYS A 1 186 ? 14.955 4.264 -7.741 1.00 94.75 186 LYS A O 1
ATOM 1435 N N . THR A 1 187 ? 14.139 2.398 -6.800 1.00 93.44 187 THR A N 1
ATOM 1436 C CA . THR A 1 187 ? 14.842 1.476 -7.704 1.00 93.44 187 THR A CA 1
ATOM 1437 C C . THR A 1 187 ? 14.546 1.780 -9.172 1.00 93.44 187 THR A C 1
ATOM 1439 O O . THR A 1 187 ? 15.455 1.768 -9.996 1.00 93.44 187 THR A O 1
ATOM 1442 N N . GLY A 1 188 ? 13.290 2.079 -9.511 1.00 92.12 188 GLY A N 1
ATOM 1443 C CA . GLY A 1 188 ? 12.919 2.362 -10.900 1.00 92.12 188 GLY A CA 1
ATOM 1444 C C . GLY A 1 188 ? 13.382 3.717 -11.389 1.00 92.12 188 GLY A C 1
ATOM 1445 O O . GLY A 1 188 ? 13.807 3.852 -12.534 1.00 92.12 188 GLY A O 1
ATOM 1446 N N . PHE A 1 189 ? 13.344 4.712 -10.508 1.00 92.50 189 PHE A N 1
ATOM 1447 C CA . PHE A 1 189 ? 13.858 6.031 -10.824 1.00 92.50 189 PHE A CA 1
ATOM 1448 C C . PHE A 1 189 ? 15.383 6.027 -10.989 1.00 92.50 189 PHE A C 1
ATOM 1450 O O . PHE A 1 189 ? 15.883 6.635 -11.933 1.00 92.50 189 PHE A O 1
ATOM 1457 N N . ASP A 1 190 ? 16.111 5.310 -10.129 1.00 93.62 190 ASP A N 1
ATOM 1458 C CA . ASP A 1 190 ? 17.562 5.143 -10.247 1.00 93.62 190 ASP A CA 1
ATOM 1459 C C . ASP A 1 190 ? 17.913 4.474 -11.591 1.00 93.62 190 ASP A C 1
ATOM 1461 O O . ASP A 1 190 ? 18.722 5.007 -12.345 1.00 93.62 190 ASP A O 1
ATOM 1465 N N . ALA A 1 191 ? 17.216 3.391 -11.966 1.00 90.25 191 ALA A N 1
ATOM 1466 C CA . ALA A 1 191 ? 17.417 2.721 -13.255 1.00 90.25 191 ALA A CA 1
ATOM 1467 C C . ALA A 1 191 ? 17.130 3.635 -14.464 1.00 90.25 191 ALA A C 1
ATOM 1469 O O . ALA A 1 191 ? 17.861 3.611 -15.456 1.00 90.25 191 ALA A O 1
ATOM 1470 N N . TYR A 1 192 ? 16.089 4.472 -14.384 1.00 91.19 192 TYR A N 1
ATOM 1471 C CA . TYR A 1 192 ? 15.810 5.491 -15.398 1.00 91.19 192 TYR A CA 1
ATOM 1472 C C . TYR A 1 192 ? 16.946 6.524 -15.502 1.00 91.19 192 TYR A C 1
ATOM 1474 O O . TYR A 1 192 ? 17.364 6.876 -16.607 1.00 91.19 192 TYR A O 1
ATOM 1482 N N . CYS A 1 193 ? 17.465 6.997 -14.365 1.00 91.75 193 CYS A N 1
ATOM 1483 C CA . CYS A 1 193 ? 18.569 7.957 -14.325 1.00 91.75 193 CYS A CA 1
ATOM 1484 C C . CYS A 1 193 ? 19.863 7.368 -14.892 1.00 91.75 193 CYS A C 1
ATOM 1486 O O . CYS A 1 193 ? 20.537 8.041 -15.670 1.00 91.75 193 CYS A O 1
ATOM 1488 N N . ASP A 1 194 ? 20.180 6.117 -14.564 1.00 91.19 194 ASP A N 1
ATOM 1489 C CA . ASP A 1 194 ? 21.352 5.413 -15.090 1.00 91.19 194 ASP A CA 1
ATOM 1490 C C . ASP A 1 194 ? 21.264 5.249 -16.613 1.00 91.19 194 ASP A C 1
ATOM 1492 O O . ASP A 1 194 ? 22.229 5.515 -17.338 1.00 91.19 194 ASP A O 1
ATOM 1496 N N . ALA A 1 195 ? 20.079 4.898 -17.125 1.00 87.38 195 ALA A N 1
ATOM 1497 C CA . ALA A 1 195 ? 19.839 4.834 -18.561 1.00 87.38 195 ALA A CA 1
ATOM 1498 C C . ALA A 1 195 ? 20.033 6.207 -19.225 1.00 87.38 195 ALA A C 1
ATOM 1500 O O . ALA A 1 195 ? 20.704 6.293 -20.253 1.00 87.38 195 ALA A O 1
ATOM 1501 N N . ALA A 1 196 ? 19.526 7.286 -18.622 1.00 86.62 196 ALA A N 1
ATOM 1502 C CA . ALA A 1 196 ? 19.716 8.644 -19.128 1.00 86.62 196 ALA A CA 1
ATOM 1503 C C . ALA A 1 196 ? 21.186 9.107 -19.071 1.00 86.62 196 ALA A C 1
ATOM 1505 O O . ALA A 1 196 ? 21.654 9.780 -19.987 1.00 86.62 196 ALA A O 1
ATOM 1506 N N . ALA A 1 197 ? 21.935 8.723 -18.035 1.00 89.50 197 ALA A N 1
ATOM 1507 C CA . ALA A 1 197 ? 23.352 9.053 -17.896 1.00 89.50 197 ALA A CA 1
ATOM 1508 C C . ALA A 1 197 ? 24.226 8.357 -18.955 1.00 89.50 197 ALA A C 1
ATOM 1510 O O . ALA A 1 197 ? 25.227 8.928 -19.388 1.00 89.50 197 ALA A O 1
ATOM 1511 N N . SER A 1 198 ? 23.822 7.167 -19.416 1.00 85.94 198 SER A N 1
ATOM 1512 C CA . SER A 1 198 ? 24.530 6.372 -20.436 1.00 85.94 198 SER A CA 1
ATOM 1513 C C . SER A 1 198 ? 24.443 6.914 -21.875 1.00 85.94 198 SER A C 1
ATOM 1515 O O . SER A 1 198 ? 24.941 6.286 -22.811 1.00 85.94 198 SER A O 1
ATOM 1517 N N . ILE A 1 199 ? 23.753 8.039 -22.071 1.00 81.25 199 ILE A N 1
ATOM 1518 C CA . ILE A 1 199 ? 23.475 8.626 -23.390 1.00 81.25 199 ILE A CA 1
ATOM 1519 C C . ILE A 1 199 ? 24.557 9.617 -23.833 1.00 81.25 199 ILE A C 1
ATOM 1521 O O . ILE A 1 199 ? 24.633 9.923 -25.025 1.00 81.25 199 ILE A O 1
ATOM 1525 N N . ASN A 1 200 ? 25.403 10.064 -22.903 1.00 65.31 200 ASN A N 1
ATOM 1526 C CA . ASN A 1 200 ? 26.605 10.852 -23.191 1.00 65.31 200 ASN A CA 1
ATOM 1527 C C . ASN A 1 200 ? 27.743 9.974 -23.721 1.00 65.31 200 ASN A C 1
ATOM 1529 O O . ASN A 1 200 ? 28.539 10.505 -24.526 1.00 65.31 200 ASN A O 1
#

Secondary structure (DSSP, 8-state):
-----TTSTTHHHHTGGGS-HHHHHHHHHHHHHHHHHHHHHHHHHHHHHHHT--TTTSHHHHHHHHHHHHHHH-TTTHHHHHHHHHHHHHHHHHHHHHHHHIIIIIIHHHHHHIIIIIHHHHHHHHHHHHHHHHHHHHHTSSS--HHHHHHHHHHHHHHHHHHHHHHHHHHHHHHHHHHHHHHHHHHHHHHHHHHHHTT-

Sequence (200 aa):
MGKSKSGEGNKWLKDRGEFEEEILTMADDAGILYENSLDLLKSMKNFAGNVGEGEKKHPYGKAANAARAYGSGMKNSAASFNHSGEQFDKLFEACNTFKDQINGNVLAKLISFKDVECKDVDTQMTQLKKAQKDYANKKSKIVPDQVQVDAAEATLKKLLEEAKATLEKFNKTGCELLTQISADMKTGFDAYCDAAASIN

Nearest PDB structures (foldseek):
  1zww-assembly1_A  TM=8.700E-01  e=1.828E-04  Mus musculus
  2elb-assembly1_A-2  TM=6.970E-01  e=5.477E-04  Homo sapiens
  5c5b-assembly1_A  TM=6.369E-01  e=2.083E-03  Homo sapiens
  4ckg-assembly1_B  TM=5.152E-01  e=1.783E-02  Homo sapiens
  4ckg-assembly1_A  TM=4.739E-01  e=6.465E-02  Homo sapiens

Radius of gyration: 26.61 Å; Cα contacts (8 Å, |Δi|>4): 169; chains: 1; bounding box: 66×25×76 Å

pLDDT: mean 90.15, std 11.86, range [33.31, 98.12]

InterPro domains:
  IPR027267 AH/BAR domain superfamily [G3DSA:1.20.1270.60] (16-196)
  IPR027267 AH/BAR domain superfamily [SSF103657] (18-183)

Mean predicted aligned error: 7.09 Å